Protein AF-A0A8X6G0A3-F1 (afdb_monomer)

InterPro domains:
  IPR055469 Domain of unknown function DUF7041 [PF23055] (2-47)

Solvent-accessible surface area (backbone atoms only — not comparable to full-atom values): 14806 Å² total; per-residue (Å²): 136,83,80,54,69,69,63,50,62,76,47,40,62,53,70,78,55,61,58,97,66,62,53,67,58,54,51,49,51,51,52,46,65,73,72,46,75,53,51,71,54,33,50,48,40,64,75,69,70,70,68,42,87,90,54,50,54,42,57,48,49,52,54,49,49,61,48,38,69,73,39,98,68,54,69,68,57,52,46,53,56,52,45,73,52,48,59,70,73,56,36,64,64,53,72,77,57,88,66,55,71,70,56,47,23,55,49,40,39,53,50,54,60,58,70,66,38,82,88,72,64,76,68,78,79,74,90,72,82,92,79,86,86,88,85,85,84,87,81,89,86,78,75,82,51,68,67,58,55,49,54,52,52,52,50,52,52,50,52,54,50,50,53,51,51,51,61,64,57,57,70,78,64,85,81,82,85,83,83,76,87,80,91,82,86,83,89,78,88,86,83,90,83,87,78,83,87,56,74,55,54,49,84,83,57,44,95,78,65,90,81,65,52,82,83,45,98,87,74,86,87,84,87,135

Organism: Trichonephila clavata (NCBI:txid2740835)

Radius of gyration: 49.19 Å; Cα contacts (8 Å, |Δi|>4): 96; chains: 1; bounding box: 125×53×116 Å

Foldseek 3Di:
DDDDPVLCVQCVCCVVPPDPPDSVVVNVVSSCVVPPDDLVRLVVCLQPVQACPVHQLLVSLVVNVVSCVNPPDDQVVSLVSSLVRDDPQLSVVLVPDPDRPNVSSVVSNVVVVVVPPPVPPPPPDDPDDDDDDDDDDDDDDDPPPVVVVVVVVVVVVVVVVVVVVVVVVVVPPPDDDPDDDDDDDDDDDDDDDDDDPQDACCVPVNPPDPDGDPPDPPDDDDDD

Secondary structure (DSSP, 8-state):
-PPPHHHHHHTHHHHHS--SS-HHHHHHHHHHHHHSPPHHHHHHHHHHT---TTS-HHHHHHHHHHHHTTTT--HHHHHHHHHHTS-HHHHHHHTT--S-HHHHHHHHHHHHHHHT-TTT-------------------------HHHHHHHHHHHHHHHHHHHHHHHHHGGG-S-------------------------THHHHGGG-S-PPSS-TT------

Nearest PDB structures (foldseek):
  7lga-assembly1_B  TM=7.611E-01  e=5.297E-02  Homo sapiens
  7lga-assembly2_D  TM=6.968E-01  e=4.035E-02  Homo sapiens
  8tqp-assembly1_C  TM=5.150E-01  e=3.019E-01  Human immunodeficiency virus 1
  6bht-assembly2_L  TM=6.249E-01  e=1.384E+00  Human immunodeficiency virus type 1 (NEW YORK-5 ISOLATE)

Mean predicted aligned error: 21.71 Å

Structure (mmCIF, N/CA/C/O backbone):
data_AF-A0A8X6G0A3-F1
#
_entry.id   AF-A0A8X6G0A3-F1
#
loop_
_atom_site.group_PDB
_atom_site.id
_atom_site.type_symbol
_atom_site.label_atom_id
_atom_site.label_alt_id
_atom_site.label_comp_id
_atom_site.label_asym_id
_atom_site.label_entity_id
_atom_site.label_seq_id
_atom_site.pdbx_PDB_ins_code
_atom_site.Cartn_x
_atom_site.Cartn_y
_atom_site.Cartn_z
_atom_site.occupancy
_atom_site.B_iso_or_equiv
_atom_site.auth_seq_id
_atom_site.auth_comp_id
_atom_site.auth_asym_id
_atom_site.auth_atom_id
_atom_site.pdbx_PDB_model_num
ATOM 1 N N . MET A 1 1 ? 14.180 -24.081 -19.952 1.00 39.16 1 MET A N 1
ATOM 2 C CA . MET A 1 1 ? 13.310 -22.894 -20.083 1.00 39.16 1 MET A CA 1
ATOM 3 C C . MET A 1 1 ? 13.349 -22.486 -21.544 1.00 39.16 1 MET A C 1
ATOM 5 O O . MET A 1 1 ? 14.436 -22.208 -22.031 1.00 39.16 1 MET A O 1
ATOM 9 N N . ALA A 1 2 ? 12.225 -22.586 -22.253 1.00 61.41 2 ALA A N 1
ATOM 10 C CA . ALA A 1 2 ? 12.119 -22.156 -23.646 1.00 61.41 2 ALA A CA 1
ATOM 11 C C . ALA A 1 2 ? 11.720 -20.676 -23.679 1.00 61.41 2 ALA A C 1
ATOM 13 O O . ALA A 1 2 ? 10.954 -20.231 -22.827 1.00 61.41 2 ALA A O 1
ATOM 14 N N . ILE A 1 3 ? 12.286 -19.928 -24.621 1.00 67.94 3 ILE A N 1
ATOM 15 C CA . ILE A 1 3 ? 11.949 -18.525 -24.867 1.00 67.94 3 ILE A CA 1
ATOM 16 C C . ILE A 1 3 ? 10.597 -18.507 -25.592 1.00 67.94 3 ILE A C 1
ATOM 18 O O . ILE A 1 3 ? 10.403 -19.280 -26.531 1.00 67.94 3 ILE A O 1
ATOM 22 N N . ASP A 1 4 ? 9.661 -17.683 -25.123 1.00 82.44 4 ASP A N 1
ATOM 23 C CA . ASP A 1 4 ? 8.304 -17.614 -25.668 1.00 82.44 4 ASP A CA 1
ATOM 24 C C . ASP A 1 4 ? 8.323 -17.127 -27.136 1.00 82.44 4 ASP A C 1
ATOM 26 O O . ASP A 1 4 ? 9.093 -16.214 -27.461 1.00 82.44 4 ASP A O 1
ATOM 30 N N . PRO A 1 5 ? 7.528 -17.713 -28.050 1.00 78.62 5 PRO A N 1
ATOM 31 C CA . PRO A 1 5 ? 7.528 -17.330 -29.461 1.00 78.62 5 PRO A CA 1
ATOM 32 C C . PRO A 1 5 ? 7.252 -15.839 -29.712 1.00 78.62 5 PRO A C 1
ATOM 34 O O . PRO A 1 5 ? 7.808 -15.302 -30.672 1.00 78.62 5 PRO A O 1
ATOM 37 N N . GLU A 1 6 ? 6.483 -15.139 -28.865 1.00 78.50 6 GLU A N 1
ATOM 38 C CA . GLU A 1 6 ? 6.287 -13.687 -29.013 1.00 78.50 6 GLU A CA 1
ATOM 39 C C . GLU A 1 6 ? 7.584 -12.920 -28.743 1.00 78.50 6 GLU A C 1
ATOM 41 O O . GLU A 1 6 ? 7.977 -12.042 -29.517 1.00 78.50 6 GLU A O 1
ATOM 46 N N . THR A 1 7 ? 8.307 -13.302 -27.686 1.00 78.50 7 THR A N 1
ATOM 47 C CA . THR A 1 7 ? 9.608 -12.699 -27.357 1.00 78.50 7 THR A CA 1
ATOM 48 C C . THR A 1 7 ? 10.639 -12.935 -28.456 1.00 78.50 7 THR A C 1
ATOM 50 O O . THR A 1 7 ? 11.408 -12.032 -28.774 1.00 78.50 7 THR A O 1
ATOM 53 N N . LEU A 1 8 ? 10.609 -14.108 -29.096 1.00 80.56 8 LEU A N 1
ATOM 54 C CA . LEU A 1 8 ? 11.520 -14.468 -30.183 1.00 80.56 8 LEU A CA 1
ATOM 55 C C . LEU A 1 8 ? 11.192 -13.713 -31.481 1.00 80.56 8 LEU A C 1
ATOM 57 O O . LEU A 1 8 ? 12.106 -13.296 -32.190 1.00 80.56 8 LEU A O 1
ATOM 61 N N . SER A 1 9 ? 9.907 -13.469 -31.759 1.00 82.06 9 SER A N 1
ATOM 62 C CA . SER A 1 9 ? 9.471 -12.644 -32.893 1.00 82.06 9 SER A CA 1
ATOM 63 C C . SER A 1 9 ? 9.893 -11.179 -32.743 1.00 82.06 9 SER A C 1
ATOM 65 O O . SER A 1 9 ? 10.299 -10.563 -33.726 1.00 82.06 9 SER A O 1
ATOM 67 N N . SER A 1 10 ? 9.821 -10.624 -31.530 1.00 78.25 10 SER A N 1
ATOM 68 C CA . SER A 1 10 ? 10.131 -9.212 -31.257 1.00 78.25 10 SER A CA 1
ATOM 69 C C . SER A 1 10 ? 11.611 -8.849 -31.463 1.00 78.25 10 SER A C 1
ATOM 71 O O . SER A 1 10 ? 11.912 -7.734 -31.885 1.00 78.25 10 SER A O 1
ATOM 73 N N . VAL A 1 11 ? 12.531 -9.789 -31.207 1.00 84.12 11 VAL A N 1
ATOM 74 C CA . VAL A 1 11 ? 13.993 -9.576 -31.322 1.00 84.12 11 VAL A CA 1
ATOM 75 C C . VAL A 1 11 ? 14.633 -10.288 -32.520 1.00 84.12 11 VAL A C 1
ATOM 77 O O . VAL A 1 11 ? 15.858 -10.325 -32.646 1.00 84.12 11 VAL A O 1
ATOM 80 N N . SER A 1 12 ? 13.817 -10.886 -33.394 1.00 83.94 12 SER A N 1
ATOM 81 C CA . SER A 1 12 ? 14.255 -11.663 -34.561 1.00 83.94 12 SER A CA 1
ATOM 82 C C . SER A 1 12 ? 15.160 -10.847 -35.492 1.00 83.94 12 SER A C 1
ATOM 84 O O . SER A 1 12 ? 16.199 -11.320 -35.946 1.00 83.94 12 SER A O 1
ATOM 86 N N . ASP A 1 13 ? 14.829 -9.579 -35.714 1.00 83.19 13 ASP A N 1
ATOM 87 C CA . ASP A 1 13 ? 15.619 -8.634 -36.503 1.00 83.19 13 ASP A CA 1
ATOM 88 C C . ASP A 1 13 ? 17.042 -8.438 -35.956 1.00 83.19 13 ASP A C 1
ATOM 90 O O . ASP A 1 13 ? 18.000 -8.517 -36.724 1.00 83.19 13 ASP A O 1
ATOM 94 N N . ILE A 1 14 ? 17.192 -8.276 -34.640 1.00 83.50 14 ILE A N 1
ATOM 95 C CA . ILE A 1 14 ? 18.490 -8.122 -33.962 1.00 83.50 14 ILE A CA 1
ATOM 96 C C . ILE A 1 14 ? 19.283 -9.439 -33.987 1.00 83.50 14 ILE A C 1
ATOM 98 O O . ILE A 1 14 ? 20.512 -9.425 -34.079 1.00 83.50 14 ILE A O 1
ATOM 102 N N . LEU A 1 15 ? 18.602 -10.589 -33.938 1.00 81.00 15 LEU A N 1
ATOM 103 C CA . LEU A 1 15 ? 19.243 -11.905 -34.019 1.00 81.00 15 LEU A CA 1
ATOM 104 C C . LEU A 1 15 ? 19.726 -12.241 -35.440 1.00 81.00 15 LEU A C 1
ATOM 106 O O . LEU A 1 15 ? 20.821 -12.782 -35.597 1.00 81.00 15 LEU A O 1
ATOM 110 N N . PHE A 1 16 ? 18.942 -11.911 -36.473 1.00 82.31 16 PHE A N 1
ATOM 111 C CA . PHE A 1 16 ? 19.270 -12.208 -37.874 1.00 82.31 16 PHE A CA 1
ATOM 112 C C . PHE A 1 16 ? 20.115 -11.123 -38.554 1.00 82.31 16 PHE A C 1
ATOM 114 O O . PHE A 1 16 ? 20.825 -11.416 -39.518 1.00 82.31 16 PHE A O 1
ATOM 121 N N . LYS A 1 17 ? 20.075 -9.880 -38.066 1.00 80.69 17 LYS A N 1
ATOM 122 C CA . LYS A 1 17 ? 20.917 -8.765 -38.523 1.00 80.69 17 LYS A CA 1
ATOM 123 C C . LYS A 1 17 ? 21.537 -8.060 -37.313 1.00 80.69 17 LYS A C 1
ATOM 125 O O . LYS A 1 17 ? 21.081 -6.986 -36.924 1.00 80.69 17 LYS A O 1
ATOM 130 N N . PRO A 1 18 ? 22.580 -8.652 -36.711 1.00 76.94 18 PRO A N 1
ATOM 131 C CA . PRO A 1 18 ? 23.163 -8.111 -35.498 1.00 76.94 18 PRO A CA 1
ATOM 132 C C . PRO A 1 18 ? 23.845 -6.754 -35.751 1.00 76.94 18 PRO A C 1
ATOM 134 O O . PRO A 1 18 ? 24.616 -6.633 -36.709 1.00 76.94 18 PRO A O 1
ATOM 137 N N . PRO A 1 19 ? 23.632 -5.763 -34.869 1.00 80.19 19 PRO A N 1
ATOM 138 C CA . PRO A 1 19 ? 24.349 -4.492 -34.880 1.00 80.19 19 PRO A CA 1
ATOM 139 C C . PRO A 1 19 ? 25.870 -4.683 -34.820 1.00 80.19 19 PRO A C 1
ATOM 141 O O . PRO A 1 19 ? 26.377 -5.654 -34.242 1.00 80.19 19 PRO A O 1
ATOM 144 N N . ALA A 1 20 ? 26.616 -3.741 -35.404 1.00 78.56 20 ALA A N 1
ATOM 145 C CA . ALA A 1 20 ? 28.079 -3.798 -35.462 1.00 78.56 20 ALA A CA 1
ATOM 146 C C . ALA A 1 20 ? 28.7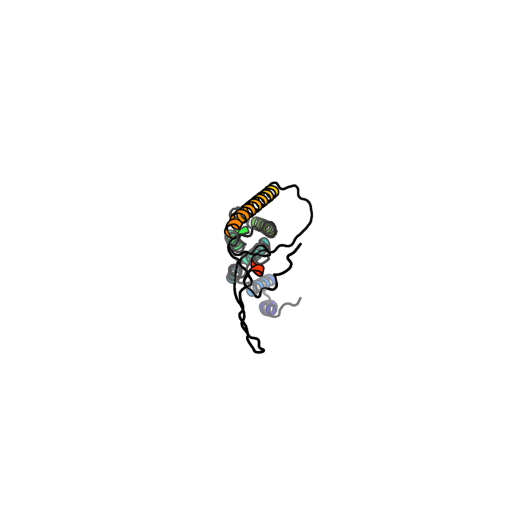36 -3.691 -34.072 1.00 78.56 20 ALA A C 1
ATOM 148 O O . ALA A 1 20 ? 29.794 -4.280 -33.842 1.00 78.56 20 ALA A O 1
ATOM 149 N N . THR A 1 21 ? 28.079 -3.009 -33.132 1.00 79.69 21 THR A N 1
ATOM 150 C CA . THR A 1 21 ? 28.575 -2.758 -31.777 1.00 79.69 21 THR A CA 1
ATOM 151 C C . THR A 1 21 ? 27.429 -2.916 -30.782 1.00 79.69 21 THR A C 1
ATOM 153 O O . THR A 1 21 ? 26.288 -2.618 -31.100 1.00 79.69 21 THR A O 1
ATOM 156 N N . ASP A 1 22 ? 27.734 -3.392 -29.577 1.00 82.00 22 ASP A N 1
ATOM 157 C CA . ASP A 1 22 ? 26.808 -3.411 -28.435 1.00 82.00 22 ASP A CA 1
ATOM 158 C C . ASP A 1 22 ? 25.513 -4.246 -28.584 1.00 82.00 22 ASP A C 1
ATOM 160 O O . ASP A 1 22 ? 24.472 -3.957 -27.995 1.00 82.00 22 ASP A O 1
ATOM 164 N N . LYS A 1 23 ? 25.611 -5.366 -29.316 1.00 83.69 23 LYS A N 1
ATOM 165 C CA . LYS A 1 23 ? 24.525 -6.331 -29.603 1.00 83.69 23 LYS A CA 1
ATOM 166 C C . LYS A 1 23 ? 23.665 -6.695 -28.388 1.00 83.69 23 LYS A C 1
ATOM 168 O O . LYS A 1 23 ? 22.446 -6.793 -28.494 1.00 83.69 23 LYS A O 1
ATOM 173 N N . TYR A 1 24 ? 24.305 -6.929 -27.240 1.00 84.06 24 TYR A N 1
ATOM 174 C CA . TYR A 1 24 ? 23.611 -7.293 -26.005 1.00 84.06 24 TYR A CA 1
ATOM 175 C C . TYR A 1 24 ? 22.785 -6.130 -25.451 1.00 84.06 24 TYR A C 1
ATOM 177 O O . TYR A 1 24 ? 21.641 -6.336 -25.050 1.00 84.06 24 TYR A O 1
ATOM 185 N N . ASN A 1 25 ? 23.338 -4.916 -25.440 1.00 86.06 25 ASN A N 1
ATOM 186 C CA . ASN A 1 25 ? 22.618 -3.749 -24.949 1.00 86.06 25 ASN A CA 1
ATOM 187 C C . ASN A 1 25 ? 21.460 -3.385 -25.873 1.00 86.06 25 ASN A C 1
ATOM 189 O O . ASN A 1 25 ? 20.385 -3.078 -25.374 1.00 86.06 25 ASN A O 1
ATOM 193 N N . GLU A 1 26 ? 21.627 -3.490 -27.189 1.00 85.81 26 GLU A N 1
ATOM 194 C CA . GLU A 1 26 ? 20.550 -3.196 -28.137 1.00 85.81 26 GLU A CA 1
ATOM 195 C C . GLU A 1 26 ? 19.400 -4.206 -28.028 1.00 85.81 26 GLU A C 1
ATOM 197 O O . GLU A 1 26 ? 18.236 -3.815 -27.916 1.00 85.81 26 GLU A O 1
ATOM 202 N N . LEU A 1 27 ? 19.722 -5.500 -27.913 1.00 85.31 27 LEU A N 1
ATOM 203 C CA . LEU A 1 27 ? 18.733 -6.541 -27.626 1.00 85.31 27 LEU A CA 1
ATOM 204 C C . LEU A 1 27 ? 18.032 -6.299 -26.282 1.00 85.31 27 LEU A C 1
ATOM 206 O O . LEU A 1 27 ? 16.809 -6.381 -26.196 1.00 85.31 27 LEU A O 1
ATOM 210 N N . LYS A 1 28 ? 18.791 -5.954 -25.236 1.00 85.19 28 LYS A N 1
ATOM 211 C CA . LYS A 1 28 ? 18.250 -5.640 -23.908 1.00 85.19 28 LYS A CA 1
ATOM 212 C C . LYS A 1 28 ? 17.322 -4.424 -23.948 1.00 85.19 28 LYS A C 1
ATOM 214 O O . LYS A 1 28 ? 16.253 -4.471 -23.350 1.00 85.19 28 LYS A O 1
ATOM 219 N N . VAL A 1 29 ? 17.704 -3.353 -24.642 1.00 86.00 29 VAL A N 1
ATOM 220 C CA . VAL A 1 29 ? 16.893 -2.136 -24.792 1.00 86.00 29 VAL A CA 1
ATOM 221 C C . VAL A 1 29 ? 15.604 -2.442 -25.543 1.00 86.00 29 VAL A C 1
ATOM 223 O O . VAL A 1 29 ? 14.545 -2.028 -25.083 1.00 86.00 29 VAL A O 1
ATOM 226 N N . ARG A 1 30 ? 15.665 -3.207 -26.640 1.00 83.81 30 ARG A N 1
ATOM 227 C CA . ARG A 1 30 ? 14.480 -3.624 -27.404 1.00 83.81 30 ARG A CA 1
ATOM 228 C C . ARG A 1 30 ? 13.521 -4.437 -26.540 1.00 83.81 30 ARG A C 1
ATOM 230 O O . ARG A 1 30 ? 12.334 -4.135 -26.501 1.00 83.81 30 ARG A O 1
ATOM 237 N N . LEU A 1 31 ? 14.048 -5.415 -25.804 1.00 85.00 31 LEU A N 1
ATOM 238 C CA . LEU A 1 31 ? 13.250 -6.280 -24.940 1.00 85.00 31 LEU A CA 1
ATOM 239 C C . LEU A 1 31 ? 12.614 -5.493 -23.785 1.00 85.00 31 LEU A C 1
ATOM 241 O O . LEU A 1 31 ? 11.446 -5.688 -23.469 1.00 85.00 31 LEU A O 1
ATOM 245 N N . ILE A 1 32 ? 13.353 -4.560 -23.178 1.00 83.50 32 ILE A N 1
ATOM 246 C CA . ILE A 1 32 ? 12.791 -3.656 -22.171 1.00 83.50 32 ILE A CA 1
ATOM 247 C C . ILE A 1 32 ? 11.721 -2.767 -22.810 1.00 83.50 32 ILE A C 1
ATOM 249 O O . ILE A 1 32 ? 10.643 -2.648 -22.252 1.00 83.50 32 ILE A O 1
ATOM 253 N N . ALA A 1 33 ? 11.962 -2.168 -23.973 1.00 80.81 33 ALA A N 1
ATOM 254 C CA . ALA A 1 33 ? 11.002 -1.269 -24.612 1.00 80.81 33 ALA A CA 1
ATOM 255 C C . ALA A 1 33 ? 9.692 -1.970 -25.006 1.00 80.81 33 ALA A C 1
ATOM 257 O O . ALA A 1 33 ? 8.624 -1.393 -24.828 1.00 80.81 33 ALA A O 1
ATOM 258 N N . GLU A 1 34 ? 9.769 -3.200 -25.513 1.00 78.69 34 GLU A N 1
ATOM 259 C CA . GLU A 1 34 ? 8.596 -3.942 -25.978 1.00 78.69 34 GLU A CA 1
ATOM 260 C C . GLU A 1 34 ? 7.789 -4.549 -24.819 1.00 78.69 34 GLU A C 1
ATOM 262 O O . GLU A 1 34 ? 6.560 -4.520 -24.831 1.00 78.69 34 GLU A O 1
ATOM 267 N N . PHE A 1 35 ? 8.473 -5.087 -23.801 1.00 76.50 35 PHE A N 1
ATOM 268 C CA . PHE A 1 35 ? 7.834 -5.850 -22.721 1.00 76.50 35 PHE A CA 1
ATOM 269 C C . PHE A 1 35 ? 7.698 -5.076 -21.404 1.00 76.50 35 PHE A C 1
ATOM 271 O O . PHE A 1 35 ? 7.051 -5.564 -20.474 1.00 76.50 35 PHE A O 1
ATOM 278 N N . SER A 1 36 ? 8.283 -3.881 -21.284 1.00 77.62 36 SER A N 1
ATOM 279 C CA . SER A 1 36 ? 8.019 -3.013 -20.132 1.00 77.62 36 SER A CA 1
ATOM 280 C C . SER A 1 36 ? 6.673 -2.311 -20.272 1.00 77.62 36 SER A C 1
ATOM 282 O O . SER A 1 36 ? 6.257 -1.875 -21.345 1.00 77.62 36 SER A O 1
ATOM 284 N N . ASP A 1 37 ? 5.973 -2.174 -19.149 1.00 74.75 37 ASP A N 1
ATOM 285 C CA . ASP A 1 37 ? 4.799 -1.316 -19.093 1.00 74.75 37 ASP A CA 1
ATOM 286 C C . ASP A 1 37 ? 5.221 0.151 -19.252 1.00 74.75 37 ASP A C 1
ATOM 288 O O . ASP A 1 37 ? 6.152 0.613 -18.592 1.00 74.75 37 ASP A O 1
ATOM 292 N N . SER A 1 38 ? 4.484 0.914 -20.066 1.00 80.19 38 SER A N 1
ATOM 293 C CA . SER A 1 38 ? 4.684 2.363 -20.153 1.00 80.19 38 SER A CA 1
ATOM 294 C C . SER A 1 38 ? 4.479 3.032 -18.787 1.00 80.19 38 SER A C 1
ATOM 296 O O . SER A 1 38 ? 3.654 2.583 -17.986 1.00 80.19 38 SER A O 1
ATOM 298 N N . ALA A 1 39 ? 5.164 4.152 -18.533 1.00 79.56 39 ALA A N 1
ATOM 299 C CA . ALA A 1 39 ? 5.045 4.892 -17.270 1.00 79.56 39 ALA A CA 1
ATOM 300 C C . ALA A 1 39 ? 3.577 5.216 -16.914 1.00 79.56 39 ALA A C 1
ATOM 302 O O . ALA A 1 39 ? 3.136 5.023 -15.785 1.00 79.56 39 ALA A O 1
ATOM 303 N N . ASN A 1 40 ? 2.763 5.604 -17.903 1.00 80.75 40 ASN A N 1
ATOM 304 C CA . ASN A 1 40 ? 1.331 5.852 -17.705 1.00 80.75 40 ASN A CA 1
ATOM 305 C C . ASN A 1 40 ? 0.554 4.598 -17.280 1.00 80.75 40 ASN A C 1
ATOM 307 O O . ASN A 1 40 ? -0.373 4.690 -16.475 1.00 80.75 40 ASN A O 1
ATOM 311 N N . LYS A 1 41 ? 0.908 3.426 -17.817 1.00 84.38 41 LYS A N 1
ATOM 312 C CA . LYS A 1 41 ? 0.296 2.156 -17.421 1.00 84.38 41 LYS A CA 1
ATOM 313 C C . LYS A 1 41 ? 0.709 1.794 -15.995 1.00 84.38 41 LYS A C 1
ATOM 315 O O . LYS A 1 41 ? -0.164 1.469 -15.200 1.00 84.38 41 LYS A O 1
ATOM 320 N N . GLN A 1 42 ? 1.983 1.956 -15.636 1.00 85.75 42 GLN A N 1
ATOM 321 C CA . GLN A 1 42 ? 2.468 1.751 -14.264 1.00 85.75 42 GLN A CA 1
ATOM 322 C C . GLN A 1 42 ? 1.759 2.661 -13.249 1.00 85.75 42 GLN A C 1
ATOM 324 O O . GLN A 1 42 ? 1.289 2.173 -12.221 1.00 85.75 42 GLN A O 1
ATOM 329 N N . ILE A 1 43 ? 1.587 3.951 -13.566 1.00 85.75 43 ILE A N 1
ATOM 330 C CA . ILE A 1 43 ? 0.826 4.896 -12.732 1.00 85.75 43 ILE A CA 1
ATOM 331 C C . ILE A 1 43 ? -0.627 4.435 -12.576 1.00 85.75 43 ILE A C 1
ATOM 333 O O . ILE A 1 43 ? -1.149 4.410 -11.464 1.00 85.75 43 ILE A O 1
ATOM 337 N N . ARG A 1 44 ? -1.294 4.034 -13.667 1.00 86.19 44 ARG A N 1
ATOM 338 C CA . ARG A 1 44 ? -2.678 3.530 -13.601 1.00 86.19 44 ARG A CA 1
ATOM 339 C C . ARG A 1 44 ? -2.788 2.303 -12.699 1.00 86.19 44 ARG A C 1
ATOM 341 O O . ARG A 1 44 ? -3.691 2.269 -11.864 1.00 86.19 44 ARG A O 1
ATOM 348 N N . LYS A 1 45 ? -1.858 1.349 -12.807 1.00 86.62 45 LYS A N 1
ATOM 349 C CA . LYS A 1 45 ? -1.806 0.174 -11.922 1.00 86.62 45 LYS A CA 1
ATOM 350 C C . LYS A 1 45 ? -1.654 0.582 -10.458 1.00 86.62 45 LYS A C 1
ATOM 352 O O . LYS A 1 45 ? -2.417 0.139 -9.606 1.00 86.62 45 LYS A O 1
ATOM 357 N N . LEU A 1 46 ? -0.727 1.495 -10.177 1.00 88.81 46 LEU A N 1
ATOM 358 C CA . LEU A 1 46 ? -0.470 2.020 -8.836 1.00 88.81 46 LEU A CA 1
ATOM 359 C C . LEU A 1 46 ? -1.698 2.741 -8.238 1.00 88.81 46 LEU A C 1
ATOM 361 O O . LEU A 1 46 ? -1.958 2.626 -7.043 1.00 88.81 46 LEU A O 1
ATOM 365 N N . LEU A 1 47 ? -2.493 3.428 -9.064 1.00 85.06 47 LEU A N 1
ATOM 366 C CA . LEU A 1 47 ? -3.697 4.151 -8.636 1.00 85.06 47 LEU A CA 1
ATOM 367 C C . LEU A 1 47 ? -4.971 3.298 -8.548 1.00 85.06 47 LEU A C 1
ATOM 369 O O . LEU A 1 47 ? -5.901 3.701 -7.850 1.00 85.06 47 LEU A O 1
ATOM 373 N N . SER A 1 48 ? -5.067 2.167 -9.248 1.00 82.56 48 SER A N 1
ATOM 374 C CA . SER A 1 48 ? -6.336 1.424 -9.366 1.00 82.56 48 SER A CA 1
ATOM 375 C C . SER A 1 48 ? -6.265 -0.046 -8.964 1.00 82.56 48 SER A C 1
ATOM 377 O O . SER A 1 48 ? -7.236 -0.556 -8.412 1.00 82.56 48 SER A O 1
ATOM 379 N N . GLU A 1 49 ? -5.135 -0.716 -9.183 1.00 78.69 49 GLU A N 1
ATOM 380 C CA . GLU A 1 49 ? -5.033 -2.176 -9.061 1.00 78.69 49 GLU A CA 1
ATOM 381 C C . GLU A 1 49 ? -4.455 -2.629 -7.715 1.00 78.69 49 GLU A C 1
ATOM 383 O O . GLU A 1 49 ? -4.698 -3.756 -7.290 1.00 78.69 49 GLU A O 1
ATOM 388 N N . LEU A 1 50 ? -3.704 -1.770 -7.017 1.00 81.69 50 LEU A N 1
ATOM 389 C CA . LEU A 1 50 ? -3.087 -2.130 -5.741 1.00 81.69 50 LEU A CA 1
ATOM 390 C C . LEU A 1 50 ? -4.015 -1.857 -4.552 1.00 81.69 50 LEU A C 1
ATOM 392 O O . LEU A 1 50 ? -4.338 -0.711 -4.232 1.00 81.69 50 LEU A O 1
ATOM 396 N N . GLN A 1 51 ? -4.390 -2.932 -3.867 1.00 82.50 51 GLN A N 1
ATOM 397 C CA . GLN A 1 51 ? -5.110 -2.915 -2.597 1.00 82.50 51 GLN A CA 1
ATOM 398 C C . GLN A 1 51 ? -4.311 -3.693 -1.551 1.00 82.50 51 GLN A C 1
ATOM 400 O O . GLN 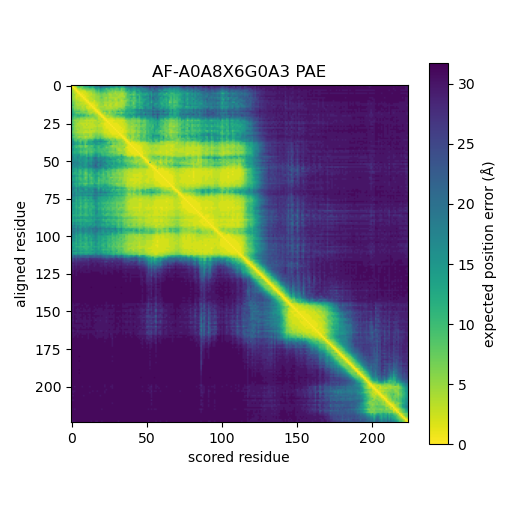A 1 51 ? -3.509 -4.555 -1.909 1.00 82.50 51 GLN A O 1
ATOM 405 N N . LEU A 1 52 ? -4.523 -3.379 -0.270 1.00 83.38 52 LEU A N 1
ATOM 406 C CA . LEU A 1 52 ? -3.864 -4.095 0.820 1.00 83.38 52 LEU A CA 1
ATOM 407 C C . LEU A 1 52 ? -4.344 -5.553 0.904 1.00 83.38 52 LEU A C 1
ATOM 409 O O . LEU A 1 52 ? -3.516 -6.448 0.996 1.00 83.38 52 LEU A O 1
ATOM 413 N N . GLY A 1 53 ? -5.655 -5.805 0.808 1.00 83.88 53 GLY A N 1
ATOM 414 C CA . GLY A 1 53 ? -6.208 -7.157 0.957 1.00 83.88 53 GLY A CA 1
ATOM 415 C C . GLY A 1 53 ? -5.763 -7.794 2.278 1.00 83.88 53 GLY A C 1
ATOM 416 O O . GLY A 1 53 ? -5.884 -7.161 3.324 1.00 83.88 53 GLY A O 1
ATOM 417 N N . ASP A 1 54 ? -5.193 -8.998 2.195 1.00 81.06 54 ASP A N 1
ATOM 418 C CA . ASP A 1 54 ? -4.586 -9.727 3.322 1.00 81.06 54 ASP A CA 1
ATOM 419 C C . ASP A 1 54 ? -3.052 -9.558 3.397 1.00 81.06 54 ASP A C 1
ATOM 421 O O . ASP A 1 54 ? -2.380 -10.206 4.204 1.00 81.06 54 ASP A O 1
ATOM 425 N N . ASP A 1 55 ? -2.463 -8.723 2.535 1.00 84.62 55 ASP A N 1
ATOM 426 C CA . ASP A 1 55 ? -1.020 -8.493 2.541 1.00 84.62 55 ASP A CA 1
ATOM 427 C C . ASP A 1 55 ? -0.598 -7.607 3.719 1.00 84.62 55 ASP A C 1
ATOM 429 O O . ASP A 1 55 ? -1.311 -6.709 4.170 1.00 84.62 55 ASP A O 1
ATOM 433 N N . LYS A 1 56 ? 0.650 -7.791 4.164 1.00 91.62 56 LYS A N 1
ATOM 434 C CA . LYS A 1 56 ? 1.270 -6.882 5.131 1.00 91.62 56 LYS A CA 1
ATOM 435 C C . LYS A 1 56 ? 1.446 -5.476 4.530 1.00 91.62 56 LYS A C 1
ATOM 437 O O . LYS A 1 56 ? 1.874 -5.365 3.372 1.00 91.62 56 LYS A O 1
ATOM 442 N N . PRO A 1 57 ? 1.223 -4.398 5.305 1.00 92.81 57 PRO A N 1
ATOM 443 C CA . PRO A 1 57 ? 1.481 -3.025 4.871 1.00 92.81 57 PRO A CA 1
ATOM 444 C C . PRO A 1 57 ? 2.866 -2.810 4.237 1.00 92.81 57 PRO A C 1
ATOM 446 O O . PRO A 1 57 ? 2.975 -2.128 3.213 1.00 92.81 57 PRO A O 1
ATOM 449 N N . SER A 1 58 ? 3.922 -3.428 4.776 1.00 94.31 58 SER A N 1
ATOM 450 C CA . SER A 1 58 ? 5.270 -3.361 4.192 1.00 94.31 58 SER A CA 1
ATOM 451 C C . SER A 1 58 ? 5.389 -4.036 2.827 1.00 94.31 58 SER A C 1
ATOM 453 O O . SER A 1 58 ? 6.103 -3.552 1.942 1.00 94.31 58 SER A O 1
ATOM 455 N N . HIS A 1 59 ? 4.662 -5.133 2.623 1.00 93.12 59 HIS A N 1
ATOM 456 C CA . HIS A 1 59 ? 4.639 -5.852 1.359 1.00 93.12 59 HIS A CA 1
ATOM 457 C C . HIS A 1 59 ? 3.945 -5.019 0.277 1.00 93.12 59 HIS A C 1
ATOM 459 O O . HIS A 1 59 ? 4.461 -4.901 -0.839 1.00 93.12 59 HIS A O 1
ATOM 465 N N . LEU A 1 60 ? 2.826 -4.373 0.625 1.00 93.12 60 LEU A N 1
ATOM 466 C CA . LEU A 1 60 ? 2.145 -3.429 -0.258 1.00 93.12 60 LEU A CA 1
ATOM 467 C C . LEU A 1 60 ? 3.085 -2.295 -0.681 1.00 93.12 60 LEU A C 1
ATOM 469 O O . LEU A 1 60 ? 3.225 -2.031 -1.875 1.00 93.12 60 LEU A O 1
ATOM 473 N N . LEU A 1 61 ? 3.787 -1.671 0.272 1.00 93.12 61 LEU A N 1
ATOM 474 C CA . LEU A 1 61 ? 4.727 -0.590 -0.030 1.00 93.12 61 LEU A CA 1
ATOM 475 C C . LEU A 1 61 ? 5.807 -1.039 -1.023 1.00 93.12 61 LEU A C 1
ATOM 477 O O . LEU A 1 61 ? 6.129 -0.322 -1.972 1.00 93.12 61 LEU A O 1
ATOM 481 N N . ARG A 1 62 ? 6.356 -2.243 -0.832 1.00 92.38 62 ARG A N 1
ATOM 482 C CA . ARG A 1 62 ? 7.376 -2.796 -1.726 1.00 92.38 62 ARG A CA 1
ATOM 483 C C . ARG A 1 62 ? 6.844 -2.971 -3.147 1.00 92.38 62 ARG A C 1
ATOM 485 O O . ARG A 1 62 ? 7.532 -2.588 -4.091 1.00 92.38 62 ARG A O 1
ATOM 492 N N . LYS A 1 63 ? 5.621 -3.489 -3.306 1.00 90.62 63 LYS A N 1
ATOM 493 C CA . LYS A 1 63 ? 4.957 -3.595 -4.617 1.00 90.62 63 LYS A CA 1
ATOM 494 C C . LYS A 1 63 ? 4.778 -2.216 -5.263 1.00 90.62 63 LYS A C 1
ATOM 496 O O . LYS A 1 63 ? 5.115 -2.047 -6.434 1.00 90.62 63 LYS A O 1
ATOM 501 N N . MET A 1 64 ? 4.331 -1.217 -4.496 1.00 91.50 64 MET A N 1
ATOM 502 C CA . MET A 1 64 ? 4.179 0.157 -4.990 1.00 91.50 64 MET A CA 1
ATOM 503 C C . MET A 1 64 ? 5.517 0.755 -5.439 1.00 91.50 64 MET A C 1
ATOM 505 O O . MET A 1 64 ? 5.578 1.358 -6.504 1.00 91.50 64 MET A O 1
ATOM 509 N N . ARG A 1 65 ? 6.604 0.540 -4.685 1.00 90.38 65 ARG A N 1
ATOM 510 C CA . ARG A 1 65 ? 7.948 1.022 -5.044 1.00 90.38 65 ARG A CA 1
ATOM 511 C C . ARG A 1 65 ? 8.472 0.377 -6.328 1.00 90.38 65 ARG A C 1
ATOM 513 O O . ARG A 1 65 ? 9.079 1.066 -7.140 1.00 90.38 65 ARG A O 1
ATOM 520 N N . VAL A 1 66 ? 8.217 -0.915 -6.546 1.00 88.75 66 VAL A N 1
ATOM 521 C CA . VAL A 1 66 ? 8.603 -1.601 -7.794 1.00 88.75 66 VAL A CA 1
ATOM 522 C C . VAL A 1 66 ? 7.886 -0.987 -8.998 1.00 88.75 66 VAL A C 1
ATOM 524 O O . VAL A 1 66 ? 8.531 -0.683 -9.996 1.00 88.75 66 VAL A O 1
ATOM 527 N N . LEU A 1 67 ? 6.580 -0.729 -8.887 1.00 87.12 67 LEU A N 1
ATOM 528 C CA . LEU A 1 67 ? 5.813 -0.061 -9.946 1.00 87.12 67 LEU A CA 1
ATOM 529 C C . LEU A 1 67 ? 6.234 1.400 -10.138 1.00 87.12 67 LEU A C 1
ATOM 531 O O . LEU A 1 67 ? 6.284 1.886 -11.264 1.00 87.12 67 LEU A O 1
ATOM 535 N N . ALA A 1 68 ? 6.577 2.087 -9.051 1.00 86.25 68 ALA A N 1
ATOM 536 C CA . ALA A 1 68 ? 7.074 3.453 -9.092 1.00 86.25 68 ALA A CA 1
ATOM 537 C C . ALA A 1 68 ? 8.512 3.548 -9.618 1.00 86.25 68 ALA A C 1
ATOM 539 O O . ALA A 1 68 ? 8.893 4.612 -10.067 1.00 86.25 68 ALA A O 1
ATOM 540 N N . SER A 1 69 ? 9.312 2.476 -9.627 1.00 81.56 69 SER A N 1
ATOM 541 C CA . SER A 1 69 ? 10.724 2.535 -10.050 1.00 81.56 69 SER A CA 1
ATOM 542 C C . SER A 1 69 ? 10.900 2.925 -11.524 1.00 81.56 69 SER A C 1
ATOM 544 O O . SER A 1 69 ? 11.939 3.464 -11.894 1.00 81.56 69 SER A O 1
ATOM 546 N N . GLY A 1 70 ? 9.893 2.670 -12.367 1.00 74.31 70 GLY A N 1
ATOM 547 C CA . GLY A 1 70 ? 9.864 3.119 -13.765 1.00 74.31 70 GLY A CA 1
ATOM 548 C C . GLY A 1 70 ? 9.254 4.512 -13.966 1.00 74.31 70 GLY A C 1
ATOM 549 O O . GLY A 1 70 ? 9.165 4.983 -15.097 1.00 74.31 70 GLY A O 1
ATOM 550 N N . THR A 1 71 ? 8.830 5.178 -12.889 1.00 74.25 71 THR A N 1
ATOM 551 C CA . THR A 1 71 ? 8.162 6.483 -12.911 1.00 74.25 71 THR A CA 1
ATOM 552 C C . THR A 1 71 ? 8.888 7.466 -11.983 1.00 74.25 71 THR A C 1
ATOM 554 O O . THR A 1 71 ? 9.341 7.112 -10.904 1.00 74.25 71 THR A O 1
ATOM 557 N N . SER A 1 72 ? 8.989 8.744 -12.344 1.00 77.00 72 SER A N 1
ATOM 558 C CA . SER A 1 72 ? 9.582 9.778 -11.479 1.00 77.00 72 SER A CA 1
ATOM 559 C C . SER A 1 72 ? 8.625 10.223 -10.354 1.00 77.00 72 SER A C 1
ATOM 561 O O . SER A 1 72 ? 8.261 11.398 -10.277 1.00 77.00 72 SER A O 1
ATOM 563 N N . LEU A 1 73 ? 8.142 9.292 -9.524 1.00 82.81 73 LEU A N 1
ATOM 564 C CA . LEU A 1 73 ? 7.264 9.593 -8.385 1.00 82.81 73 LEU A CA 1
ATOM 565 C C . LEU A 1 73 ? 8.087 9.930 -7.139 1.00 82.81 73 LEU A C 1
ATOM 567 O O . LEU A 1 73 ? 9.061 9.250 -6.832 1.00 82.81 73 LEU A O 1
ATOM 571 N N . ASN A 1 74 ? 7.667 10.964 -6.406 1.00 87.06 74 ASN A N 1
ATOM 572 C CA . ASN A 1 74 ? 8.269 11.320 -5.121 1.00 87.06 74 ASN A CA 1
ATOM 573 C C . ASN A 1 74 ? 7.822 10.337 -4.019 1.00 87.06 74 ASN A C 1
ATOM 575 O O . ASN A 1 74 ? 6.669 9.895 -4.001 1.00 87.06 74 ASN A O 1
ATOM 579 N N . ASP A 1 75 ? 8.712 10.061 -3.066 1.00 87.94 75 ASP A N 1
ATOM 580 C CA . ASP A 1 75 ? 8.445 9.239 -1.884 1.00 87.94 75 ASP A CA 1
ATOM 581 C C . ASP A 1 75 ? 7.297 9.809 -1.035 1.00 87.94 75 ASP A C 1
ATOM 583 O O . ASP A 1 75 ? 6.516 9.037 -0.483 1.00 87.94 75 ASP A O 1
ATOM 587 N N . ASP A 1 76 ? 7.115 11.135 -0.991 1.00 89.12 76 ASP A N 1
ATOM 588 C CA . ASP A 1 76 ? 5.979 11.755 -0.288 1.00 89.12 76 ASP A CA 1
ATOM 589 C C . ASP A 1 76 ? 4.636 11.387 -0.925 1.00 89.12 76 ASP A C 1
ATOM 591 O O . ASP A 1 76 ? 3.675 11.053 -0.232 1.00 89.12 76 ASP A O 1
ATOM 595 N N . PHE A 1 77 ? 4.573 11.392 -2.259 1.00 89.31 77 PHE A N 1
ATOM 596 C CA . PHE A 1 77 ? 3.372 10.986 -2.985 1.00 89.31 77 PHE A CA 1
ATOM 597 C C . PHE A 1 77 ? 3.091 9.496 -2.771 1.00 89.31 77 PHE A C 1
ATOM 599 O O . PHE A 1 77 ? 1.951 9.101 -2.514 1.00 89.31 77 PHE A O 1
ATOM 606 N N . LEU A 1 78 ? 4.144 8.674 -2.817 1.00 90.94 78 LEU A N 1
ATOM 607 C CA . LEU A 1 78 ? 4.057 7.245 -2.542 1.00 90.94 78 LEU A CA 1
ATOM 608 C C . LEU A 1 78 ? 3.566 6.983 -1.112 1.00 90.94 78 LEU A C 1
ATOM 610 O O . LEU A 1 78 ? 2.709 6.124 -0.916 1.00 90.94 78 LEU A O 1
ATOM 614 N N . LYS A 1 79 ? 4.050 7.758 -0.132 1.00 91.56 79 LYS A N 1
ATOM 615 C CA . LYS A 1 79 ? 3.612 7.716 1.268 1.00 91.56 79 LYS A CA 1
ATOM 616 C C . LYS A 1 79 ? 2.130 8.041 1.393 1.00 91.56 79 LYS A C 1
ATOM 618 O O . LYS A 1 79 ? 1.407 7.272 2.021 1.00 91.56 79 LYS A O 1
ATOM 623 N N . THR A 1 80 ? 1.663 9.138 0.795 1.00 90.88 80 THR A N 1
ATOM 624 C CA . THR A 1 80 ? 0.242 9.519 0.838 1.00 90.88 80 THR A CA 1
ATOM 625 C C . THR A 1 80 ? -0.640 8.429 0.245 1.00 90.88 80 THR A C 1
ATOM 627 O O . THR A 1 80 ? -1.623 8.028 0.866 1.00 90.88 80 THR A O 1
ATOM 630 N N . LEU A 1 81 ? -0.274 7.913 -0.930 1.00 91.50 81 LEU A N 1
ATOM 631 C CA . LEU A 1 81 ? -1.060 6.880 -1.590 1.00 91.50 81 LEU A CA 1
ATOM 632 C C . LEU A 1 81 ? -1.047 5.567 -0.803 1.00 91.50 81 LEU A C 1
ATOM 634 O O . LEU A 1 81 ? -2.083 4.923 -0.683 1.00 91.50 81 LEU A O 1
ATOM 638 N N . TRP A 1 82 ? 0.103 5.172 -0.257 1.00 93.56 82 TRP A N 1
ATOM 639 C CA . TRP A 1 82 ? 0.221 3.969 0.560 1.00 93.56 82 TRP A CA 1
ATOM 640 C C . TRP A 1 82 ? -0.635 4.072 1.824 1.00 93.56 82 TRP A C 1
ATOM 642 O O . TRP A 1 82 ? -1.417 3.163 2.087 1.00 93.56 82 TRP A O 1
ATOM 652 N N . LEU A 1 83 ? -0.582 5.205 2.539 1.00 92.62 83 LEU A N 1
ATOM 653 C CA . LEU A 1 83 ? -1.428 5.457 3.709 1.00 92.62 83 LEU A CA 1
ATOM 654 C C . LEU A 1 83 ? -2.916 5.342 3.363 1.00 92.62 83 LEU A C 1
ATOM 656 O O . LEU A 1 83 ? -3.635 4.651 4.075 1.00 92.62 83 LEU A O 1
ATOM 660 N N . GLN A 1 84 ? -3.368 5.921 2.244 1.00 91.00 84 GLN A N 1
ATOM 661 C CA . GLN A 1 84 ? -4.768 5.836 1.796 1.00 91.00 84 GLN A CA 1
ATOM 662 C C . GLN A 1 84 ? -5.272 4.402 1.559 1.00 91.00 84 GLN A C 1
ATOM 664 O O . GLN A 1 84 ? -6.482 4.185 1.520 1.00 91.00 84 GLN A O 1
ATOM 669 N N . ARG A 1 85 ? -4.375 3.424 1.378 1.00 90.44 85 ARG A N 1
ATOM 670 C CA . ARG A 1 85 ? -4.724 2.007 1.178 1.00 90.44 85 ARG A CA 1
ATOM 671 C C . ARG A 1 85 ? -4.748 1.192 2.466 1.00 90.44 85 ARG A C 1
ATOM 673 O O . ARG A 1 85 ? -5.159 0.036 2.418 1.00 90.44 85 ARG A O 1
ATOM 680 N N . LEU A 1 86 ? -4.301 1.758 3.585 1.00 92.06 86 LEU A N 1
ATOM 681 C CA . LEU A 1 86 ? -4.303 1.075 4.877 1.00 92.06 86 LEU A CA 1
ATOM 682 C C . LEU A 1 86 ? -5.658 1.229 5.589 1.00 92.06 86 LEU A C 1
ATOM 684 O O . LEU A 1 86 ? -6.377 2.189 5.322 1.00 92.06 86 LEU A O 1
ATOM 688 N N . PRO A 1 87 ? -6.004 0.333 6.525 1.00 90.56 87 PRO A N 1
ATOM 689 C CA . PRO A 1 87 ? -7.127 0.514 7.440 1.00 90.56 87 PRO A CA 1
ATOM 690 C C . PRO A 1 87 ? -7.020 1.809 8.260 1.00 90.56 87 PRO A C 1
ATOM 692 O O . PRO A 1 87 ? -5.916 2.276 8.564 1.00 90.56 87 PRO A O 1
ATOM 695 N N . SER A 1 88 ? -8.166 2.384 8.637 1.00 89.50 88 SER A N 1
ATOM 696 C CA . SER A 1 88 ? -8.259 3.665 9.357 1.00 89.50 88 SER A CA 1
ATOM 697 C C . SER A 1 88 ? -7.474 3.684 10.665 1.00 89.50 88 SER A C 1
ATOM 699 O O . SER A 1 88 ? -6.883 4.704 11.026 1.00 89.50 88 SER A O 1
ATOM 701 N N . GLU A 1 89 ? -7.434 2.551 11.358 1.00 88.88 89 GLU A N 1
ATOM 702 C CA . GLU A 1 89 ? -6.759 2.377 12.641 1.00 88.88 89 GLU A CA 1
ATOM 703 C C . GLU A 1 89 ? -5.259 2.621 12.461 1.00 88.88 89 GLU A C 1
ATOM 705 O O . GLU A 1 89 ? -4.661 3.442 13.157 1.00 88.88 89 GLU A O 1
ATOM 710 N N . ILE A 1 90 ? -4.677 1.989 11.440 1.00 91.50 90 ILE A N 1
ATOM 711 C CA . ILE A 1 90 ? -3.258 2.103 11.107 1.00 91.50 90 ILE A CA 1
ATOM 712 C C . ILE A 1 90 ? -2.940 3.513 10.589 1.00 91.50 90 ILE A C 1
ATOM 714 O O . ILE A 1 90 ? -1.945 4.110 11.003 1.00 91.50 90 ILE A O 1
ATOM 718 N N . GLN A 1 91 ? -3.799 4.083 9.733 1.00 92.50 91 GLN A N 1
ATOM 719 C CA . GLN A 1 91 ? -3.622 5.447 9.218 1.00 92.50 91 GLN A CA 1
ATOM 720 C C . GLN A 1 91 ? -3.546 6.484 10.342 1.00 92.50 91 GLN A C 1
ATOM 722 O O . GLN A 1 91 ? -2.663 7.343 10.325 1.00 92.50 91 GLN A O 1
ATOM 727 N N . SER A 1 92 ? -4.453 6.400 11.320 1.00 89.38 92 SER A N 1
ATOM 728 C CA . SER A 1 92 ? -4.536 7.370 12.414 1.00 89.38 92 SER A CA 1
ATOM 729 C C . SER A 1 92 ? -3.238 7.433 13.222 1.00 89.38 92 SER A C 1
ATOM 731 O O . SER A 1 92 ? -2.727 8.521 13.484 1.00 89.38 92 SER A O 1
ATOM 733 N N . ILE A 1 93 ? -2.643 6.273 13.508 1.00 90.31 93 ILE A N 1
ATOM 734 C CA . ILE A 1 93 ? -1.410 6.157 14.289 1.00 90.31 93 ILE A CA 1
ATOM 735 C C . ILE A 1 93 ? -0.207 6.655 13.479 1.00 90.31 93 ILE A C 1
ATOM 737 O O . ILE A 1 93 ? 0.612 7.417 13.989 1.00 90.31 93 ILE A O 1
ATOM 741 N N . LEU A 1 94 ? -0.110 6.268 12.203 1.00 92.00 94 LEU A N 1
ATOM 742 C CA . LEU A 1 94 ? 1.033 6.619 11.353 1.00 92.00 94 LEU A CA 1
ATOM 743 C C . LEU A 1 94 ? 1.022 8.074 10.876 1.00 92.00 94 LEU A C 1
ATOM 745 O O . LEU A 1 94 ? 2.074 8.598 10.508 1.00 92.00 94 LEU A O 1
ATOM 749 N N . SER A 1 95 ? -0.139 8.734 10.863 1.00 87.44 95 SER A N 1
ATOM 750 C CA . SER A 1 95 ? -0.283 10.109 10.364 1.00 87.44 95 SER A CA 1
ATOM 751 C C . SER A 1 95 ? 0.573 11.133 11.121 1.00 87.44 95 SER A C 1
ATOM 753 O O . SER A 1 95 ? 0.989 12.136 10.544 1.00 87.44 95 SER A O 1
ATOM 755 N N . VAL A 1 96 ? 0.878 10.859 12.392 1.00 87.44 96 VAL A N 1
ATOM 756 C CA . VAL A 1 96 ? 1.661 11.735 13.280 1.00 87.44 96 VAL A CA 1
ATOM 757 C C . VAL A 1 96 ? 3.170 11.456 13.176 1.00 87.44 96 VAL A C 1
ATOM 759 O O . VAL A 1 96 ? 3.996 12.251 13.623 1.00 87.44 96 VAL A O 1
ATOM 762 N N . SER A 1 97 ? 3.562 10.337 12.565 1.00 86.31 97 SER A N 1
ATOM 763 C CA . SER A 1 97 ? 4.950 9.883 12.520 1.00 86.31 97 SER A CA 1
ATOM 764 C C . SER A 1 97 ? 5.768 10.584 11.422 1.00 86.31 97 SER A C 1
ATOM 766 O O . SER A 1 97 ? 5.434 10.558 10.232 1.00 86.31 97 SER A O 1
ATOM 768 N N . LEU A 1 98 ? 6.914 11.150 11.820 1.00 85.69 98 LEU A N 1
ATOM 769 C CA . LEU A 1 98 ? 7.900 11.811 10.942 1.00 85.69 98 LEU A CA 1
ATOM 770 C C . LEU A 1 98 ? 9.002 10.861 10.437 1.00 85.69 98 LEU A C 1
ATOM 772 O O . LEU A 1 98 ? 10.047 11.296 9.961 1.00 85.69 98 LEU A O 1
ATOM 776 N N . GLU A 1 99 ? 8.793 9.555 10.573 1.00 88.81 99 GLU A N 1
ATOM 777 C CA . GLU A 1 99 ? 9.762 8.543 10.163 1.00 88.81 99 GLU A CA 1
ATOM 778 C C . GLU A 1 99 ? 9.839 8.380 8.639 1.00 88.81 99 GLU A C 1
ATOM 780 O O . GLU A 1 99 ? 8.957 8.801 7.880 1.00 88.81 99 GLU A O 1
ATOM 785 N N . THR A 1 100 ? 10.907 7.716 8.194 1.00 91.19 100 THR A N 1
ATOM 786 C CA . THR A 1 100 ? 11.075 7.314 6.797 1.00 91.19 100 THR A CA 1
ATOM 787 C C . THR A 1 100 ? 9.988 6.322 6.387 1.00 91.19 100 THR A C 1
ATOM 789 O O . THR A 1 100 ? 9.513 5.521 7.194 1.00 91.19 100 THR A O 1
ATOM 792 N N . LEU A 1 101 ? 9.625 6.330 5.104 1.00 90.75 101 LEU A N 1
ATOM 793 C CA . LEU A 1 101 ? 8.574 5.470 4.552 1.00 90.75 101 LEU A CA 1
ATOM 794 C C . LEU A 1 101 ? 8.804 3.974 4.846 1.00 90.75 101 LEU A C 1
ATOM 796 O O . LEU A 1 101 ? 7.866 3.225 5.100 1.00 90.75 101 LEU A O 1
ATOM 800 N N . GLU A 1 102 ? 10.066 3.550 4.889 1.00 91.44 102 GLU A N 1
ATOM 801 C CA . GLU A 1 102 ? 10.444 2.167 5.182 1.00 91.44 102 GLU A CA 1
ATOM 802 C C . GLU A 1 102 ? 10.281 1.790 6.662 1.00 91.44 102 GLU A C 1
ATOM 804 O O . GLU A 1 102 ? 9.910 0.659 6.979 1.00 91.44 102 GLU A O 1
ATOM 809 N N . ASN A 1 103 ? 10.511 2.736 7.574 1.00 92.62 103 ASN A N 1
ATOM 810 C CA . ASN A 1 103 ? 10.256 2.531 8.998 1.00 92.62 103 ASN A CA 1
ATOM 811 C C . ASN A 1 103 ? 8.754 2.560 9.297 1.00 92.62 103 ASN A C 1
ATOM 813 O O . ASN A 1 103 ? 8.273 1.689 10.019 1.00 92.62 103 ASN A O 1
ATOM 817 N N . LEU A 1 104 ? 8.001 3.453 8.644 1.00 93.69 104 LEU A N 1
ATOM 818 C CA . LEU A 1 104 ? 6.539 3.485 8.732 1.00 93.69 104 LEU A CA 1
ATOM 819 C C . LEU A 1 104 ? 5.911 2.163 8.299 1.00 93.69 104 LEU A C 1
ATOM 821 O O . LEU A 1 104 ? 5.002 1.680 8.962 1.00 93.69 104 LEU A O 1
ATOM 825 N N . ALA A 1 105 ? 6.418 1.546 7.232 1.00 93.88 105 ALA A N 1
ATOM 826 C CA . ALA A 1 105 ? 5.973 0.225 6.800 1.00 93.88 105 ALA A CA 1
ATOM 827 C C . ALA A 1 105 ? 6.192 -0.858 7.867 1.00 93.88 105 ALA A C 1
ATOM 829 O O . ALA A 1 105 ? 5.297 -1.658 8.124 1.00 93.88 105 ALA A O 1
ATOM 830 N N . LYS A 1 106 ? 7.353 -0.864 8.532 1.00 93.38 106 LYS A N 1
ATOM 831 C CA . LYS A 1 106 ? 7.629 -1.804 9.633 1.00 93.38 106 LYS A CA 1
ATOM 832 C C . LYS A 1 106 ? 6.743 -1.536 10.849 1.00 93.38 106 LYS A C 1
ATOM 834 O O . LYS A 1 106 ? 6.358 -2.472 11.543 1.00 93.38 106 LYS A O 1
ATOM 839 N N . LEU A 1 107 ? 6.446 -0.269 11.132 1.00 92.69 107 LEU A N 1
ATOM 840 C CA . LEU A 1 107 ? 5.557 0.124 12.223 1.00 92.69 107 LEU A CA 1
ATOM 841 C C . LEU A 1 107 ? 4.118 -0.313 11.915 1.00 92.69 107 LEU A C 1
ATOM 843 O O . LEU A 1 107 ? 3.468 -0.917 12.761 1.00 92.69 107 LEU A O 1
ATOM 847 N N . ALA A 1 108 ? 3.663 -0.097 10.683 1.00 93.12 108 ALA A N 1
ATOM 848 C CA . ALA A 1 108 ? 2.359 -0.533 10.200 1.00 93.12 108 ALA A CA 1
ATOM 849 C C . ALA A 1 108 ? 2.155 -2.045 10.346 1.00 93.12 108 ALA A C 1
ATOM 851 O O . ALA A 1 108 ? 1.100 -2.463 10.813 1.00 93.12 108 ALA A O 1
ATOM 852 N N . ASP A 1 109 ? 3.167 -2.854 10.013 1.00 93.94 109 ASP A N 1
ATOM 853 C CA . ASP A 1 109 ? 3.111 -4.308 10.205 1.00 93.94 109 ASP A CA 1
ATOM 854 C C . ASP A 1 109 ? 2.894 -4.679 11.678 1.00 93.94 109 ASP A C 1
ATOM 856 O O . ASP A 1 109 ? 2.060 -5.526 11.985 1.00 93.94 109 ASP A O 1
ATOM 860 N N . LYS A 1 110 ? 3.594 -4.007 12.602 1.00 91.38 110 LYS A N 1
ATOM 861 C CA . LYS A 1 110 ? 3.421 -4.236 14.045 1.00 91.38 110 LYS A CA 1
ATOM 862 C C . LYS A 1 110 ? 2.025 -3.846 14.523 1.00 91.38 110 LYS A C 1
ATOM 864 O O . LYS A 1 110 ? 1.443 -4.562 15.328 1.00 91.38 110 LYS A O 1
ATOM 869 N N . ILE A 1 111 ? 1.481 -2.726 14.040 1.00 90.12 111 ILE A N 1
ATOM 870 C CA . ILE A 1 111 ? 0.111 -2.309 14.380 1.00 90.12 111 ILE A CA 1
ATOM 871 C C . ILE A 1 111 ? -0.895 -3.335 13.850 1.00 90.12 111 ILE A C 1
ATOM 873 O O . ILE A 1 111 ? -1.821 -3.700 14.570 1.00 90.12 111 ILE A O 1
ATOM 877 N N . ALA A 1 112 ? -0.707 -3.811 12.616 1.00 88.69 112 ALA A N 1
ATOM 878 C CA . ALA A 1 112 ? -1.579 -4.811 12.011 1.00 88.69 112 ALA A CA 1
ATOM 879 C C . ALA A 1 112 ? -1.595 -6.117 12.824 1.00 88.69 112 ALA A C 1
ATOM 881 O O . ALA A 1 112 ? -2.661 -6.680 13.040 1.00 88.69 112 ALA A O 1
ATOM 882 N N . GLU A 1 113 ? -0.442 -6.555 13.339 1.00 86.62 113 GLU A N 1
ATOM 883 C CA . GLU A 1 113 ? -0.345 -7.739 14.205 1.00 86.62 113 GLU A CA 1
ATOM 884 C C . GLU A 1 113 ? -1.066 -7.535 15.555 1.00 86.62 113 GLU A C 1
ATOM 886 O O . GLU A 1 113 ? -1.768 -8.431 16.020 1.00 86.62 113 GLU A O 1
ATOM 891 N N . VAL A 1 114 ? -0.989 -6.340 16.154 1.00 81.25 114 VAL A N 1
ATOM 892 C CA . VAL A 1 114 ? -1.694 -6.022 17.415 1.00 81.25 114 VAL A CA 1
ATOM 893 C C . VAL A 1 114 ? -3.213 -5.913 17.221 1.00 81.25 114 VAL A C 1
ATOM 895 O O . VAL A 1 114 ? -3.976 -6.346 18.080 1.00 81.25 114 VAL A O 1
ATOM 898 N N . GLY A 1 115 ? -3.670 -5.365 16.092 1.00 67.38 115 GLY A N 1
ATOM 899 C CA . GLY A 1 115 ? -5.097 -5.232 15.772 1.00 67.38 115 GLY A CA 1
ATOM 900 C C . GLY A 1 115 ? -5.799 -6.557 15.451 1.00 67.38 115 GLY A C 1
ATOM 901 O O . GLY A 1 115 ? -7.024 -6.625 15.480 1.00 67.38 115 GLY A O 1
ATOM 902 N N . THR A 1 116 ? -5.043 -7.622 15.165 1.00 59.44 116 THR A N 1
ATOM 903 C CA . THR A 1 116 ? -5.603 -8.970 14.966 1.00 59.44 116 THR A CA 1
ATOM 904 C C . THR A 1 116 ? -5.882 -9.727 16.262 1.00 59.44 116 THR A C 1
ATOM 906 O O . THR A 1 116 ? -6.482 -10.800 16.206 1.00 59.44 116 THR A O 1
ATOM 909 N N . ASP A 1 117 ? -5.494 -9.187 17.423 1.00 54.50 117 ASP A N 1
ATOM 910 C CA . ASP A 1 117 ? -5.727 -9.844 18.704 1.00 54.50 117 ASP A CA 1
ATOM 911 C C . ASP A 1 117 ? -7.211 -9.695 19.115 1.00 54.50 117 ASP A C 1
ATOM 913 O O . ASP A 1 117 ? -7.675 -8.577 19.378 1.00 54.50 117 ASP A O 1
ATOM 917 N N . PRO A 1 118 ? -7.999 -10.789 19.192 1.00 55.22 118 PRO A N 1
ATOM 918 C CA . PRO A 1 118 ? -9.441 -10.725 19.455 1.00 55.22 118 PRO A CA 1
ATOM 919 C C . PRO A 1 118 ? -9.804 -10.061 20.790 1.00 55.22 118 PRO A C 1
ATOM 921 O O . PRO A 1 118 ? -10.957 -9.686 20.998 1.00 55.22 118 PRO A O 1
ATOM 924 N N . PHE A 1 119 ? -8.834 -9.919 21.695 1.00 53.06 119 PHE A N 1
ATOM 925 C CA . PHE A 1 119 ? -9.008 -9.344 23.026 1.00 53.06 119 PHE A CA 1
ATOM 926 C C . PHE A 1 119 ? -8.971 -7.808 23.059 1.00 53.06 119 PHE A C 1
ATOM 928 O O . PHE A 1 119 ? -9.399 -7.226 24.055 1.00 53.06 119 PHE A O 1
ATOM 935 N N . LEU A 1 120 ? -8.492 -7.142 21.999 1.00 52.31 120 LEU A N 1
ATOM 936 C CA . LEU A 1 120 ? -8.3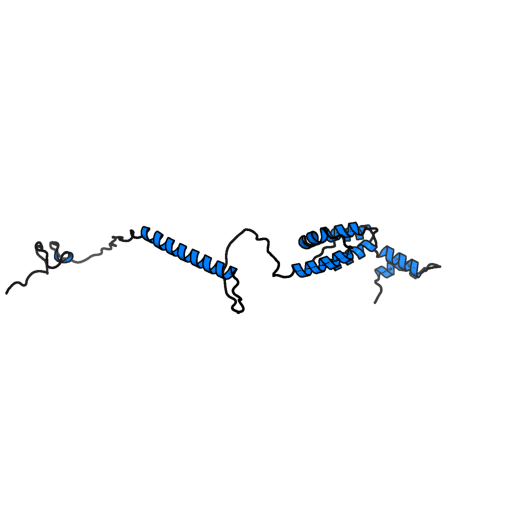88 -5.673 21.927 1.00 52.31 120 LEU A CA 1
ATOM 937 C C . LEU A 1 120 ? -9.398 -5.027 20.974 1.00 52.31 120 LEU A C 1
ATOM 939 O O . LEU A 1 120 ? -9.514 -3.801 20.934 1.00 52.31 120 LEU A O 1
ATOM 943 N N . ASN A 1 121 ? -10.191 -5.840 20.276 1.00 46.78 121 ASN A N 1
ATOM 944 C CA . ASN A 1 121 ? -11.332 -5.374 19.506 1.00 46.78 121 ASN A CA 1
ATOM 945 C C . ASN A 1 121 ? -12.450 -4.952 20.466 1.00 46.78 121 ASN A C 1
ATOM 947 O O . ASN A 1 121 ? -13.427 -5.673 20.676 1.00 46.78 121 ASN A O 1
ATOM 951 N N . VAL A 1 122 ? -12.330 -3.750 21.039 1.00 47.66 122 VAL A N 1
ATOM 952 C CA . VAL A 1 122 ? -13.494 -2.985 21.491 1.00 47.66 122 VAL A CA 1
ATOM 953 C C . VAL A 1 122 ? -14.324 -2.742 20.239 1.00 47.66 122 VAL A C 1
ATOM 955 O O . VAL A 1 122 ? -14.140 -1.768 19.515 1.00 47.66 122 VAL A O 1
ATOM 958 N N . SER A 1 123 ? -15.207 -3.696 19.950 1.00 41.88 123 SER A N 1
ATOM 959 C CA . SER A 1 123 ? -16.267 -3.522 18.976 1.00 41.88 123 SER A CA 1
ATOM 960 C C . SER A 1 123 ? -16.979 -2.235 19.353 1.00 41.88 123 SER A C 1
ATOM 962 O O . SER A 1 123 ? -17.556 -2.126 20.438 1.00 41.88 123 SER A O 1
ATOM 964 N N . VAL A 1 124 ? -16.897 -1.243 18.469 1.00 46.66 124 VAL A N 1
ATOM 965 C CA . VAL A 1 124 ? -17.786 -0.091 18.504 1.00 46.66 124 VAL A CA 1
ATOM 966 C C . VAL A 1 124 ? -19.193 -0.668 18.543 1.00 46.66 124 VAL A C 1
ATOM 968 O O . VAL A 1 124 ? -19.635 -1.343 17.617 1.00 46.66 124 VAL A O 1
ATOM 971 N N . MET A 1 125 ? -19.836 -0.495 19.691 1.00 40.53 125 MET A N 1
ATOM 972 C CA . MET A 1 125 ? -21.134 -1.057 20.007 1.00 40.53 125 MET A CA 1
ATOM 973 C C . MET A 1 125 ? -22.161 -0.473 19.034 1.00 40.53 125 MET A C 1
ATOM 975 O O . MET A 1 125 ? -22.624 0.656 19.211 1.00 40.53 125 MET A O 1
ATOM 979 N N . ASP A 1 126 ? -22.505 -1.239 17.998 1.00 40.62 126 ASP A N 1
ATOM 980 C CA . ASP A 1 126 ? -23.697 -0.987 17.204 1.00 40.62 126 ASP A CA 1
ATOM 981 C C . ASP A 1 126 ? -24.908 -1.103 18.136 1.00 40.62 126 ASP A C 1
ATOM 983 O O . ASP A 1 126 ? -25.181 -2.132 18.765 1.00 40.62 126 ASP A O 1
ATOM 987 N N . LYS A 1 127 ? -25.619 0.012 18.280 1.00 49.28 127 LYS A N 1
ATOM 988 C CA . LYS A 1 127 ? -26.887 0.069 18.988 1.00 49.28 127 LYS A CA 1
ATOM 989 C C . LYS A 1 127 ? -27.934 -0.616 18.122 1.00 49.28 127 LYS A C 1
ATOM 991 O O . LYS A 1 127 ? -28.666 0.073 17.424 1.00 49.28 127 LYS A O 1
ATOM 996 N N . SER A 1 128 ? -28.113 -1.929 18.246 1.00 48.12 128 SER A N 1
ATOM 997 C CA . SER A 1 128 ? -29.461 -2.513 18.197 1.00 48.12 128 SER A CA 1
ATOM 998 C C . SER A 1 128 ? -29.521 -4.022 18.475 1.00 48.12 128 SER A C 1
ATOM 1000 O O . SER A 1 128 ? -28.910 -4.821 17.785 1.00 48.12 128 SER A O 1
ATOM 1002 N N . LYS A 1 129 ? -30.418 -4.377 19.414 1.00 39.19 129 LYS A N 1
ATO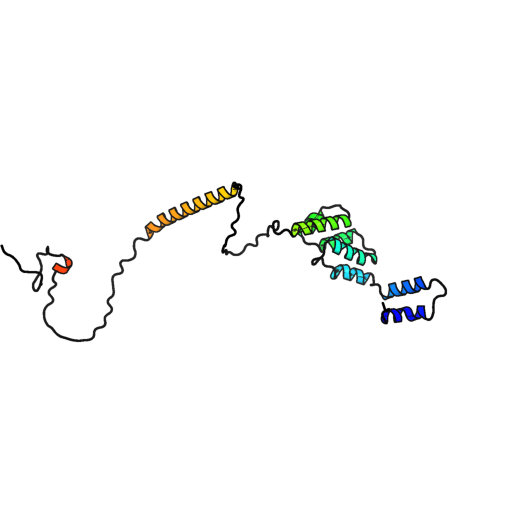M 1003 C CA . LYS A 1 129 ? -31.100 -5.682 19.599 1.00 39.19 129 LYS A CA 1
ATOM 1004 C C . LYS A 1 129 ? -30.221 -6.797 20.197 1.00 39.19 129 LYS A C 1
ATOM 1006 O O . LYS A 1 129 ? -29.453 -7.454 19.523 1.00 39.19 129 LYS A O 1
ATOM 1011 N N . SER A 1 130 ? -30.239 -6.982 21.518 1.00 46.62 130 SER A N 1
ATOM 1012 C CA . SER A 1 130 ? -31.212 -7.829 22.240 1.00 46.62 130 SER A CA 1
ATOM 1013 C C . SER A 1 130 ? -31.314 -9.261 21.697 1.00 46.62 130 SER A C 1
ATOM 1015 O O . SER A 1 130 ? -32.102 -9.536 20.797 1.00 46.62 130 SER A O 1
ATOM 1017 N N . SER A 1 131 ? -30.531 -10.178 22.270 1.00 42.12 131 SER A N 1
ATOM 1018 C CA . SER A 1 131 ? -31.007 -11.380 22.985 1.00 42.12 131 SER A CA 1
ATOM 1019 C C . SER A 1 131 ? -29.824 -12.314 23.284 1.00 42.12 131 SER A C 1
ATOM 1021 O O . SER A 1 131 ? -29.113 -12.742 22.384 1.00 42.12 131 SER A O 1
ATOM 1023 N N . ASN A 1 132 ? -29.611 -12.628 24.565 1.00 47.97 132 ASN A N 1
ATOM 1024 C CA . ASN A 1 132 ? -28.794 -13.779 24.970 1.00 47.97 132 ASN A CA 1
ATOM 1025 C C . ASN A 1 132 ? -29.605 -15.070 24.740 1.00 47.97 132 ASN A C 1
ATOM 1027 O O . ASN A 1 132 ? -30.839 -15.027 24.796 1.00 47.97 132 ASN A O 1
ATOM 1031 N N . PRO A 1 133 ? -28.940 -16.231 24.614 1.00 52.25 133 PRO A N 1
ATOM 1032 C CA . PRO A 1 133 ? -28.859 -17.069 25.809 1.00 52.25 133 PRO A CA 1
ATOM 1033 C C . PRO A 1 133 ? -27.474 -17.687 26.063 1.00 52.25 133 PRO A C 1
ATOM 1035 O O . PRO A 1 133 ? -26.674 -17.922 25.166 1.00 52.25 133 PRO A O 1
ATOM 1038 N N . ALA A 1 134 ? -27.236 -17.921 27.352 1.00 40.78 134 ALA A N 1
ATOM 1039 C CA . ALA A 1 134 ? -26.019 -18.418 27.979 1.00 40.78 134 ALA A CA 1
ATOM 1040 C C . ALA A 1 134 ? -25.790 -19.932 27.813 1.00 40.78 134 ALA A C 1
ATOM 1042 O O . ALA A 1 134 ? -26.761 -20.676 27.710 1.00 40.78 134 ALA A O 1
ATOM 1043 N N . LEU A 1 135 ? -24.526 -20.372 27.930 1.00 34.84 135 LEU A N 1
ATOM 1044 C CA . LEU A 1 135 ? -24.082 -21.630 28.571 1.00 34.84 135 LEU A CA 1
ATOM 1045 C C . LEU A 1 135 ? -22.537 -21.585 28.810 1.00 34.84 135 LEU A C 1
ATOM 1047 O O . LEU A 1 135 ? -21.902 -20.660 28.307 1.00 34.84 135 LEU A O 1
ATOM 1051 N N . PRO A 1 136 ? -21.916 -22.475 29.620 1.00 50.12 136 PRO A N 1
ATOM 1052 C CA . PRO A 1 136 ? -21.043 -22.064 30.721 1.00 50.12 136 PRO A CA 1
ATOM 1053 C C . PRO A 1 136 ? -19.634 -22.679 30.634 1.00 50.12 136 PRO A C 1
ATOM 1055 O O . PRO A 1 136 ? -19.480 -23.891 30.489 1.00 50.12 136 PRO A O 1
ATOM 1058 N N . THR A 1 137 ? -18.587 -21.889 30.839 1.00 34.72 137 THR A N 1
ATOM 1059 C CA . THR A 1 137 ? -17.229 -22.445 30.940 1.00 34.72 137 THR A CA 1
ATOM 1060 C C . THR A 1 137 ? -16.760 -22.372 32.386 1.00 34.72 137 THR A C 1
ATOM 1062 O O . THR A 1 137 ? -16.469 -21.300 32.904 1.00 34.72 137 THR A O 1
ATOM 1065 N N . ASN A 1 138 ? -16.722 -23.533 33.044 1.00 48.41 138 ASN A N 1
ATOM 1066 C CA . ASN A 1 138 ? -15.969 -23.738 34.278 1.00 48.41 138 ASN A CA 1
ATOM 1067 C C . ASN A 1 138 ? -14.475 -23.758 33.930 1.00 48.41 138 ASN A C 1
ATOM 1069 O O . ASN A 1 138 ? -14.086 -24.595 33.122 1.00 48.41 138 ASN A O 1
ATOM 1073 N N . HIS A 1 139 ? -13.650 -22.912 34.547 1.00 38.94 139 HIS A N 1
ATOM 1074 C CA . HIS A 1 139 ? -12.384 -23.321 35.174 1.00 38.94 139 HIS A CA 1
ATOM 1075 C C . HIS A 1 139 ? -11.794 -22.153 36.004 1.00 38.94 139 HIS A C 1
ATOM 1077 O O . HIS A 1 139 ? -12.099 -20.997 35.720 1.00 38.94 139 HIS A O 1
ATOM 1083 N N . PRO A 1 140 ? -11.039 -22.466 37.073 1.00 49.88 140 PRO A N 1
ATOM 1084 C CA . PRO A 1 140 ? -10.753 -21.617 38.222 1.00 49.88 140 PRO A CA 1
ATOM 1085 C C . PRO A 1 140 ? -9.474 -20.803 38.022 1.00 49.88 140 PRO A C 1
ATOM 1087 O O . PRO A 1 140 ? -8.568 -21.285 37.361 1.00 49.88 140 PRO A O 1
ATOM 1090 N N . GLU A 1 141 ? -9.434 -19.603 38.600 1.00 46.09 141 GLU A N 1
ATOM 1091 C CA . GLU A 1 141 ? -8.273 -18.851 39.123 1.00 46.09 141 GLU A CA 1
ATOM 1092 C C . GLU A 1 141 ? -8.754 -17.387 39.280 1.00 46.09 141 GLU A C 1
ATOM 1094 O O . GLU A 1 141 ? -8.329 -16.491 38.557 1.00 46.09 141 GLU A O 1
ATOM 1099 N N . ASP A 1 142 ? -9.719 -17.135 40.174 1.00 47.66 142 ASP A N 1
ATOM 1100 C CA . ASP A 1 142 ? -10.198 -15.771 40.446 1.00 47.66 142 ASP A CA 1
ATOM 1101 C C . ASP A 1 142 ? -9.636 -15.287 41.786 1.00 47.66 142 ASP A C 1
ATOM 1103 O O . ASP A 1 142 ? -10.177 -15.549 42.865 1.00 47.66 142 ASP A O 1
ATOM 1107 N N . LEU A 1 143 ? -8.547 -14.517 41.702 1.00 51.47 143 LEU A N 1
ATOM 1108 C CA . LEU A 1 143 ? -8.333 -13.425 42.647 1.00 51.47 143 LEU A CA 1
ATOM 1109 C C . LEU A 1 143 ? -9.625 -12.588 42.647 1.00 51.47 143 LEU A C 1
ATOM 1111 O O . LEU A 1 143 ? -10.029 -12.153 41.567 1.00 51.47 143 LEU A O 1
ATOM 1115 N N . PRO A 1 144 ? -10.286 -12.337 43.794 1.00 58.41 144 PRO A N 1
ATOM 1116 C CA . PRO A 1 144 ? -11.545 -11.605 43.806 1.00 58.41 144 PRO A CA 1
ATOM 1117 C C . PRO A 1 144 ? -11.348 -10.209 43.214 1.00 58.41 144 PRO A C 1
ATOM 1119 O O . PRO A 1 144 ? -10.812 -9.311 43.862 1.00 58.41 144 PRO A O 1
ATOM 1122 N N . ASN A 1 145 ? -11.763 -10.026 41.961 1.00 72.56 145 ASN A N 1
ATOM 1123 C CA . ASN A 1 145 ? -11.768 -8.721 41.330 1.00 72.56 145 ASN A CA 1
ATOM 1124 C C . ASN A 1 145 ? -12.811 -7.872 42.084 1.00 72.56 145 ASN A C 1
ATOM 1126 O O . ASN A 1 145 ? -13.989 -8.251 42.099 1.00 72.56 145 ASN A O 1
ATOM 1130 N N . PRO A 1 146 ? -12.423 -6.760 42.740 1.00 74.00 146 PRO A N 1
ATOM 1131 C CA . PRO A 1 146 ? -13.323 -5.980 43.595 1.00 74.00 146 PRO A CA 1
ATOM 1132 C C . PRO A 1 146 ? -14.569 -5.492 42.840 1.00 74.00 146 PRO A C 1
ATOM 1134 O O . PRO A 1 146 ? -15.653 -5.407 43.416 1.00 74.00 146 PRO A O 1
ATOM 1137 N N . LEU A 1 147 ? -14.450 -5.288 41.525 1.00 77.88 147 LEU A N 1
ATOM 1138 C CA . LEU A 1 147 ? -15.572 -4.942 40.652 1.00 77.88 147 LEU A CA 1
ATOM 1139 C C . LEU A 1 147 ? -16.586 -6.085 40.502 1.00 77.88 147 LEU A C 1
ATOM 1141 O O . LEU A 1 147 ? -17.787 -5.844 40.417 1.00 77.88 147 LEU A O 1
ATOM 1145 N N . HIS A 1 148 ? -16.133 -7.341 40.498 1.00 78.25 148 HIS A N 1
ATOM 1146 C CA . HIS A 1 148 ? -17.027 -8.496 40.408 1.00 78.25 148 HIS A CA 1
ATOM 1147 C C . HIS A 1 148 ? -17.874 -8.628 41.679 1.00 78.25 148 HIS A C 1
ATOM 1149 O O . HIS A 1 148 ? -19.071 -8.913 41.614 1.00 78.25 148 HIS A O 1
ATOM 1155 N N . GLN A 1 149 ? -17.274 -8.338 42.836 1.00 80.06 149 GLN A N 1
ATOM 1156 C CA . GLN A 1 149 ? -17.971 -8.325 44.117 1.00 80.06 149 GLN A CA 1
ATOM 1157 C C . GLN A 1 149 ? -19.024 -7.210 44.184 1.00 80.06 149 GLN A C 1
ATOM 1159 O O . GLN A 1 149 ? -20.133 -7.441 44.670 1.00 80.06 149 GLN A O 1
ATOM 1164 N N . GLU A 1 150 ? -18.721 -6.036 43.628 1.00 83.88 150 GLU A N 1
ATOM 1165 C CA . GLU A 1 150 ? -19.669 -4.925 43.529 1.00 83.88 150 GLU A CA 1
ATOM 1166 C C . GLU A 1 150 ? -20.848 -5.255 42.599 1.00 83.88 150 GLU A C 1
ATOM 1168 O O . GLU A 1 150 ? -22.005 -5.032 42.958 1.00 83.88 150 GLU A O 1
ATOM 1173 N N . VAL A 1 151 ? -20.598 -5.897 41.453 1.00 89.56 151 VAL A N 1
ATOM 1174 C CA . VAL A 1 151 ? -21.660 -6.351 40.535 1.00 89.56 151 VAL A CA 1
ATOM 1175 C C . VAL A 1 151 ? -22.554 -7.419 41.176 1.00 89.56 151 VAL A C 1
ATOM 1177 O O . VAL A 1 151 ? -23.775 -7.389 40.994 1.00 89.56 151 VAL A O 1
ATOM 1180 N N . VAL A 1 152 ? -21.986 -8.347 41.953 1.00 89.06 152 VAL A N 1
ATOM 1181 C CA . VAL A 1 152 ? -22.765 -9.345 42.707 1.00 89.06 152 VAL A CA 1
ATOM 1182 C C . VAL A 1 152 ? -23.617 -8.670 43.786 1.00 89.06 152 VAL A C 1
ATOM 1184 O O . VAL A 1 152 ? -24.803 -8.984 43.903 1.00 89.06 152 VAL A O 1
ATOM 1187 N N . ALA A 1 153 ? -23.060 -7.710 44.529 1.00 89.44 153 ALA A N 1
ATOM 1188 C CA . ALA A 1 153 ? -23.796 -6.957 45.545 1.00 89.44 153 ALA A CA 1
ATOM 1189 C C . ALA A 1 153 ? -24.946 -6.137 44.933 1.00 89.44 153 ALA A C 1
ATOM 1191 O O . ALA A 1 153 ? -26.065 -6.151 45.451 1.00 89.44 153 ALA A O 1
ATOM 1192 N N . LEU A 1 154 ? -24.709 -5.488 43.790 1.00 91.44 154 LEU A N 1
ATOM 1193 C CA . LEU A 1 154 ? -25.735 -4.746 43.056 1.00 91.44 154 LEU A CA 1
ATOM 1194 C C . LEU A 1 154 ? -26.847 -5.669 42.542 1.00 91.44 154 LEU A C 1
ATOM 1196 O O . LEU A 1 154 ? -28.025 -5.344 42.688 1.00 91.44 154 LEU A O 1
ATOM 1200 N N . ARG A 1 155 ? -26.509 -6.853 42.013 1.00 91.38 155 ARG A N 1
ATOM 1201 C CA . ARG A 1 155 ? -27.503 -7.866 41.608 1.00 91.38 155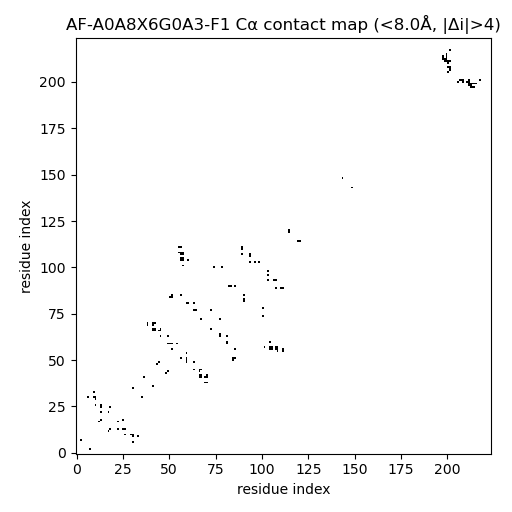 ARG A CA 1
ATOM 1202 C C . ARG A 1 155 ? -28.386 -8.301 42.776 1.00 91.38 155 ARG A C 1
ATOM 1204 O O . ARG A 1 155 ? -29.606 -8.309 42.643 1.00 91.38 155 ARG A O 1
ATOM 1211 N N . GLN A 1 156 ? -27.792 -8.571 43.937 1.00 91.62 156 GLN A N 1
ATOM 1212 C CA . GLN A 1 156 ? -28.543 -8.938 45.142 1.00 91.62 156 GLN A CA 1
ATOM 1213 C C . GLN A 1 156 ? -29.476 -7.814 45.613 1.00 91.62 156 GLN A C 1
ATOM 1215 O O . GLN A 1 156 ? -30.609 -8.078 46.023 1.00 91.62 156 GLN A O 1
ATOM 1220 N N . GLN A 1 157 ? -29.034 -6.555 45.531 1.00 92.56 157 GLN A N 1
ATOM 1221 C CA . GLN A 1 157 ? -29.880 -5.406 45.857 1.00 92.56 157 GLN A CA 1
ATOM 1222 C C . GLN A 1 157 ? -31.064 -5.273 44.891 1.00 92.56 157 GLN A C 1
ATOM 1224 O O . GLN A 1 157 ? -32.185 -5.035 45.345 1.00 92.56 157 GLN A O 1
ATOM 1229 N N . VAL A 1 158 ? -30.849 -5.481 43.588 1.00 92.94 158 VAL A N 1
ATOM 1230 C CA . VAL A 1 158 ? -31.915 -5.462 42.573 1.00 92.94 158 VAL A CA 1
ATOM 1231 C C . VAL A 1 158 ? -32.921 -6.593 42.804 1.00 92.94 158 VAL A C 1
ATOM 1233 O O . VAL A 1 158 ? -34.127 -6.340 42.785 1.00 92.94 158 VAL A O 1
ATOM 1236 N N . ASP A 1 159 ? -32.463 -7.807 43.110 1.00 91.50 159 ASP A N 1
ATOM 1237 C CA . ASP A 1 159 ? -33.345 -8.944 43.401 1.00 91.50 159 ASP A CA 1
ATOM 1238 C C . ASP A 1 159 ? -34.183 -8.708 44.664 1.00 91.50 159 ASP A C 1
ATOM 1240 O O . ASP A 1 159 ? -35.397 -8.937 44.672 1.00 91.50 159 ASP A O 1
ATOM 1244 N N . ALA A 1 160 ? -33.568 -8.177 45.725 1.00 90.62 160 ALA A N 1
ATOM 1245 C CA . ALA A 1 160 ? -34.270 -7.827 46.956 1.00 90.62 160 ALA A CA 1
ATOM 1246 C C . ALA A 1 160 ? -35.311 -6.716 46.731 1.00 90.62 160 ALA A C 1
ATOM 1248 O O . ALA A 1 160 ? -36.407 -6.760 47.301 1.00 90.62 160 ALA A O 1
ATOM 1249 N N . LEU A 1 161 ? -34.996 -5.725 45.891 1.00 89.88 161 LEU A N 1
ATOM 1250 C CA . LEU A 1 161 ? -35.921 -4.652 45.527 1.00 89.88 161 LEU A CA 1
ATOM 1251 C C . LEU A 1 161 ? -37.096 -5.191 44.697 1.00 89.88 161 LEU A C 1
ATOM 1253 O O . LEU A 1 161 ? -38.252 -4.860 44.968 1.00 89.88 161 LEU A O 1
ATOM 1257 N N . SER A 1 162 ? -36.809 -6.080 43.744 1.00 88.31 162 SER A N 1
ATOM 1258 C CA . SER A 1 162 ? -37.800 -6.727 42.883 1.00 88.31 162 SER A CA 1
ATOM 1259 C C . SER A 1 162 ? -38.768 -7.598 43.692 1.00 88.31 162 SER A C 1
ATOM 1261 O O . SER A 1 162 ? -39.987 -7.487 43.542 1.00 88.31 162 SER A O 1
ATOM 1263 N N . GLN A 1 163 ? -38.264 -8.375 44.657 1.00 85.81 163 GLN A N 1
ATOM 1264 C CA . GLN A 1 163 ? -39.104 -9.161 45.570 1.00 85.81 163 GLN A CA 1
ATOM 1265 C C . GLN A 1 163 ? -39.991 -8.284 46.464 1.00 85.81 163 GLN A C 1
ATOM 1267 O O . GLN A 1 163 ? -41.162 -8.606 46.687 1.00 85.81 163 GLN A O 1
ATOM 1272 N N . LYS A 1 164 ? -39.470 -7.156 46.968 1.00 86.81 164 LYS A N 1
ATOM 1273 C CA . LYS A 1 164 ? -40.279 -6.189 47.728 1.00 86.81 164 LYS A CA 1
ATOM 1274 C C . LYS A 1 164 ? -41.401 -5.621 46.857 1.00 86.81 164 LYS A C 1
ATOM 1276 O O . LYS A 1 164 ? -42.548 -5.597 47.298 1.00 86.81 164 LYS A O 1
ATOM 1281 N N . PHE A 1 165 ? -41.106 -5.250 45.613 1.00 82.44 165 PHE A N 1
ATOM 1282 C CA . PHE A 1 165 ? -42.106 -4.740 44.676 1.00 82.44 165 PHE A CA 1
ATOM 1283 C C . PHE A 1 165 ? -43.189 -5.780 44.350 1.00 82.44 165 PHE A C 1
ATOM 1285 O O . PHE A 1 165 ? -44.378 -5.462 44.380 1.00 82.44 165 PHE A O 1
ATOM 1292 N N . GLN A 1 166 ? -42.809 -7.045 44.145 1.00 75.00 166 GLN A N 1
ATOM 1293 C CA . GLN A 1 166 ? -43.759 -8.143 43.937 1.00 75.00 166 GLN A CA 1
ATOM 1294 C C . GLN A 1 166 ? -44.704 -8.320 45.133 1.00 75.00 166 GLN A C 1
ATOM 1296 O O . GLN A 1 166 ? -45.920 -8.396 44.944 1.00 75.00 166 GLN A 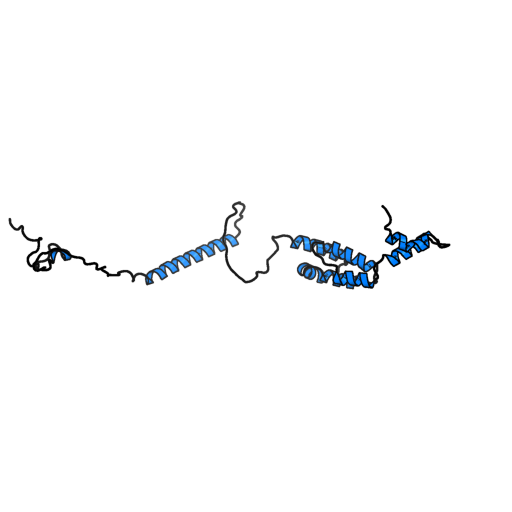O 1
ATOM 1301 N N . ARG A 1 167 ? -44.184 -8.290 46.368 1.00 71.62 167 ARG A N 1
ATOM 1302 C CA . ARG A 1 167 ? -45.005 -8.369 47.592 1.00 71.62 167 ARG A CA 1
ATOM 1303 C C . ARG A 1 167 ? -45.968 -7.189 47.736 1.00 71.62 167 ARG A C 1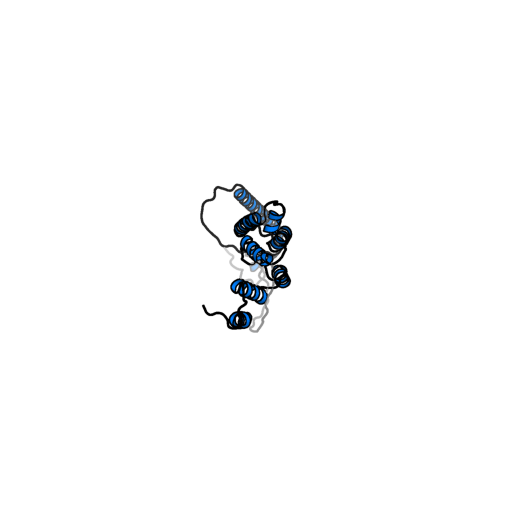
ATOM 1305 O O . ARG A 1 167 ? -47.114 -7.392 48.129 1.00 71.62 167 ARG A O 1
ATOM 1312 N N . PHE A 1 168 ? -45.543 -5.982 47.366 1.00 67.88 168 PHE A N 1
ATOM 1313 C CA . PHE A 1 168 ? -46.419 -4.807 47.342 1.00 67.88 168 PHE A CA 1
ATOM 1314 C C . PHE A 1 168 ? -47.476 -4.876 46.225 1.00 67.88 168 PHE A C 1
ATOM 1316 O O . PHE A 1 168 ? -48.611 -4.443 46.422 1.00 67.88 168 PHE A O 1
ATOM 1323 N N . SER A 1 169 ? -47.146 -5.467 45.074 1.00 63.09 169 SER A N 1
ATOM 1324 C CA . SER A 1 169 ? -48.075 -5.628 43.946 1.00 63.09 169 SER A CA 1
ATOM 1325 C C . SER A 1 169 ? -49.115 -6.744 44.152 1.00 63.09 169 SER A C 1
ATOM 1327 O O . SER A 1 169 ? -50.238 -6.635 43.657 1.00 63.09 169 SER A O 1
ATOM 1329 N N . GLY A 1 170 ? -48.801 -7.771 44.954 1.00 57.97 170 GLY A N 1
ATOM 1330 C CA . GLY A 1 170 ? -49.707 -8.884 45.270 1.00 57.97 170 GLY A CA 1
ATOM 1331 C C . GLY A 1 170 ? -50.929 -8.499 46.116 1.00 57.97 170 GLY A C 1
ATOM 1332 O O . GLY A 1 170 ? -51.950 -9.185 46.069 1.00 57.97 170 GLY A O 1
ATOM 1333 N N . TRP A 1 171 ? -50.885 -7.367 46.829 1.00 50.84 171 TRP A N 1
ATOM 1334 C CA . TRP A 1 171 ? -52.015 -6.889 47.639 1.00 50.84 171 TRP A CA 1
ATOM 1335 C C . TRP A 1 171 ? -53.217 -6.458 46.778 1.00 50.84 171 TRP A C 1
ATOM 1337 O O . TRP A 1 171 ? -54.363 -6.550 47.215 1.00 50.84 171 TRP A O 1
ATOM 1347 N N . LYS A 1 172 ? -53.005 -6.033 45.523 1.00 52.19 172 LYS A N 1
ATOM 1348 C CA . LYS A 1 172 ? -54.094 -5.529 44.663 1.00 52.19 172 LYS A CA 1
ATOM 1349 C C . LYS A 1 172 ? -54.863 -6.604 43.877 1.00 52.19 172 LYS A C 1
ATOM 1351 O O . LYS A 1 172 ? -55.832 -6.252 43.211 1.00 52.19 172 LYS A O 1
ATOM 1356 N N . SER A 1 173 ? -54.518 -7.895 43.977 1.00 54.25 173 SER A N 1
ATOM 1357 C CA . SER A 1 173 ? -55.166 -8.956 43.174 1.00 54.25 173 SER A CA 1
ATOM 1358 C C . SER A 1 173 ? -56.095 -9.914 43.944 1.00 54.25 173 SER A C 1
ATOM 1360 O O . SER A 1 173 ? -56.665 -10.824 43.339 1.00 54.25 173 SER A O 1
ATOM 1362 N N . SER A 1 174 ? -56.328 -9.730 45.246 1.00 49.91 174 SER A N 1
ATOM 1363 C CA . SER A 1 174 ? -57.164 -10.658 46.036 1.00 49.91 174 SER A CA 1
ATOM 1364 C C . SER A 1 174 ? -58.673 -10.373 45.954 1.00 49.91 174 SER A C 1
ATOM 1366 O O . SER A 1 174 ? -59.373 -10.390 46.964 1.00 49.91 174 SER A O 1
ATOM 1368 N N . ASN A 1 175 ? -59.215 -10.067 44.767 1.00 53.94 175 ASN A N 1
ATOM 1369 C CA . ASN A 1 175 ? -60.669 -9.898 44.658 1.00 53.94 175 ASN A CA 1
ATOM 1370 C C . ASN A 1 175 ? -61.304 -10.277 43.317 1.00 53.94 175 ASN A C 1
ATOM 1372 O O . ASN A 1 175 ? -62.178 -9.567 42.828 1.00 53.94 175 ASN A O 1
ATOM 1376 N N . ARG A 1 176 ? -60.919 -11.409 42.718 1.00 52.31 176 ARG A N 1
ATOM 1377 C CA . ARG A 1 176 ? -61.691 -11.999 41.610 1.00 52.31 176 ARG A CA 1
ATOM 1378 C C . ARG A 1 176 ? -61.443 -13.499 41.511 1.00 52.31 176 ARG A C 1
ATOM 1380 O O . ARG A 1 176 ? -60.484 -13.912 40.879 1.00 52.31 176 ARG A O 1
ATOM 1387 N N . SER A 1 177 ? -62.312 -14.289 42.147 1.00 46.50 177 SER A N 1
ATOM 1388 C CA . SER A 1 177 ? -62.808 -15.589 41.647 1.00 46.50 177 SER A CA 1
ATOM 1389 C C . SER A 1 177 ? -63.790 -16.216 42.646 1.00 46.50 177 SER A C 1
ATOM 1391 O O . SER A 1 177 ? -63.471 -17.133 43.394 1.00 46.50 177 SER A O 1
ATOM 1393 N N . ARG A 1 178 ? -65.027 -15.713 42.655 1.00 43.91 178 ARG A N 1
ATOM 1394 C CA . ARG A 1 178 ? -66.209 -16.502 43.038 1.00 43.91 178 ARG A CA 1
ATOM 1395 C C . ARG A 1 178 ? -67.215 -16.408 41.900 1.00 43.91 178 ARG A C 1
ATOM 1397 O O . ARG A 1 178 ? -68.240 -15.740 42.006 1.00 43.91 178 ARG A O 1
ATOM 1404 N N . THR A 1 179 ? -66.888 -17.038 40.779 1.00 40.94 179 THR A N 1
ATOM 1405 C CA . THR A 1 179 ? -67.827 -17.245 39.678 1.00 40.94 179 THR A CA 1
ATOM 1406 C C . THR A 1 179 ? -68.796 -18.355 40.070 1.00 40.94 179 THR A C 1
ATOM 1408 O O . THR A 1 179 ? -68.496 -19.544 40.044 1.00 40.94 179 THR A O 1
ATOM 1411 N N . ARG A 1 180 ? -69.979 -17.916 40.502 1.00 43.72 180 ARG A N 1
ATOM 1412 C CA . ARG A 1 180 ? -71.230 -18.670 40.423 1.00 43.72 180 ARG A CA 1
ATOM 1413 C C . ARG A 1 180 ? -71.638 -18.841 38.950 1.00 43.72 180 ARG A C 1
ATOM 1415 O O . ARG A 1 180 ? -71.416 -17.921 38.168 1.00 43.72 180 ARG A O 1
ATOM 1422 N N . SER A 1 181 ? -72.385 -19.922 38.679 1.00 41.06 181 SER A N 1
ATOM 1423 C CA . SER A 1 181 ? -73.229 -20.205 37.488 1.00 41.06 181 SER A CA 1
ATOM 1424 C C . SER A 1 181 ? -72.468 -20.721 36.247 1.00 41.06 181 SER A C 1
ATOM 1426 O O . SER A 1 181 ? -71.363 -20.265 36.000 1.00 41.06 181 SER A O 1
ATOM 1428 N N . ASN A 1 182 ? -72.905 -21.709 35.449 1.00 37.78 182 ASN A N 1
ATOM 1429 C CA . ASN A 1 182 ? -74.223 -22.274 35.094 1.00 37.78 182 ASN A CA 1
ATOM 1430 C C . ASN A 1 182 ? -74.061 -23.788 34.792 1.00 37.78 182 ASN A C 1
ATOM 1432 O O . ASN A 1 182 ? -73.051 -24.187 34.229 1.00 37.78 182 ASN A O 1
ATOM 1436 N N . PHE A 1 183 ? -74.910 -24.710 35.257 1.00 37.66 183 PHE A N 1
ATOM 1437 C CA . PHE A 1 183 ? -76.216 -25.100 34.692 1.00 37.66 183 PHE A CA 1
ATOM 1438 C C . PHE A 1 183 ? -76.222 -25.280 33.162 1.00 37.66 183 PHE A C 1
ATOM 1440 O O . PHE A 1 183 ? -76.613 -24.379 32.426 1.00 37.66 183 PHE A O 1
ATOM 1447 N N . SER A 1 184 ? -75.829 -26.472 32.697 1.00 35.72 184 SER A N 1
ATOM 1448 C CA . SER A 1 184 ? -76.193 -26.965 31.366 1.00 35.72 184 SER A CA 1
ATOM 1449 C C . SER A 1 184 ? -77.480 -27.780 31.487 1.00 35.72 184 SER A C 1
ATOM 1451 O O . SER A 1 184 ? -77.515 -28.826 32.138 1.00 35.72 184 SER A O 1
ATOM 1453 N N . ARG A 1 185 ? -78.555 -27.245 30.902 1.00 41.25 185 ARG A N 1
ATOM 1454 C CA . ARG A 1 185 ? -79.804 -27.960 30.640 1.00 41.25 185 ARG A CA 1
ATOM 1455 C C . ARG A 1 185 ? -79.537 -28.946 29.507 1.00 41.25 185 ARG A C 1
ATOM 1457 O O . ARG A 1 185 ? -79.235 -28.507 28.405 1.00 41.25 185 ARG A O 1
ATOM 1464 N N . ASN A 1 186 ? -79.771 -30.234 29.734 1.00 34.59 186 ASN A N 1
ATOM 1465 C CA . ASN A 1 186 ? -80.393 -31.035 28.688 1.00 34.59 186 ASN A CA 1
ATOM 1466 C C . ASN A 1 186 ? -81.381 -32.029 29.299 1.00 34.59 186 ASN A C 1
ATOM 1468 O O . ASN A 1 186 ? -81.032 -33.035 29.906 1.00 34.59 186 ASN A O 1
ATOM 1472 N N . THR A 1 187 ? -82.644 -31.647 29.174 1.00 36.56 187 THR A N 1
ATOM 1473 C CA . THR A 1 187 ? -83.851 -32.395 29.496 1.00 36.56 187 THR A CA 1
ATOM 1474 C C . THR A 1 187 ? -84.194 -33.357 28.363 1.00 36.56 187 THR A C 1
ATOM 1476 O O . THR A 1 187 ? -84.523 -32.903 27.273 1.00 36.56 187 THR A O 1
ATOM 1479 N N . THR A 1 188 ? -84.233 -34.657 28.655 1.00 33.44 188 THR A N 1
ATOM 1480 C CA . THR A 1 188 ? -85.165 -35.637 28.061 1.00 33.44 188 THR A CA 1
ATOM 1481 C C . THR A 1 188 ? -85.553 -36.605 29.194 1.00 33.44 188 THR A C 1
ATOM 1483 O O . THR A 1 188 ? -84.679 -37.172 29.836 1.00 33.44 188 THR A O 1
ATOM 1486 N N . ARG A 1 189 ? -86.770 -36.460 29.754 1.00 33.03 189 ARG A N 1
ATOM 1487 C CA . ARG A 1 189 ? -87.928 -37.385 29.611 1.00 33.03 189 ARG A CA 1
ATOM 1488 C C . ARG A 1 189 ? -87.550 -38.842 29.946 1.00 33.03 189 ARG A C 1
ATOM 1490 O O . ARG A 1 189 ? -86.717 -39.394 29.251 1.00 33.03 189 ARG A O 1
ATOM 1497 N N . SER A 1 190 ? -88.083 -39.544 30.946 1.00 32.62 190 SER A N 1
ATOM 1498 C CA . SER A 1 190 ? -89.354 -39.504 31.695 1.00 32.62 190 SER A CA 1
ATOM 1499 C C . SER A 1 190 ? -89.125 -40.297 33.008 1.00 32.62 190 SER A C 1
ATOM 1501 O O . SER A 1 190 ? -88.248 -41.152 33.037 1.00 32.62 190 SER A O 1
ATOM 1503 N N . LEU A 1 191 ? -89.777 -40.044 34.145 1.00 34.00 191 LEU A N 1
ATOM 1504 C CA . LEU A 1 191 ? -91.061 -40.649 34.524 1.00 34.00 191 LEU A CA 1
ATOM 1505 C C . LEU A 1 191 ? -91.467 -40.103 35.914 1.00 34.00 191 LEU A C 1
ATOM 1507 O O . LEU A 1 191 ? -90.715 -40.209 36.877 1.00 34.00 191 LEU A O 1
ATOM 1511 N N . GLU A 1 192 ? -92.640 -39.477 35.954 1.00 36.41 192 GLU A N 1
ATOM 1512 C CA . GLU A 1 192 ? -93.681 -39.585 36.988 1.00 36.41 192 GLU A CA 1
ATOM 1513 C C . GLU A 1 192 ? -93.287 -39.683 38.478 1.00 36.41 192 GLU A C 1
ATOM 1515 O O . GLU A 1 192 ? -92.931 -40.752 38.969 1.00 36.41 192 GLU A O 1
ATOM 1520 N N . ARG A 1 193 ? -93.550 -38.613 39.249 1.00 34.25 193 ARG A N 1
ATOM 1521 C CA . ARG A 1 193 ? -94.548 -38.679 40.339 1.00 34.25 193 ARG A CA 1
ATOM 1522 C C . ARG A 1 193 ? -94.864 -37.323 40.973 1.00 34.25 193 ARG A C 1
ATOM 1524 O O . ARG A 1 193 ? -93.982 -36.524 41.270 1.00 34.25 193 ARG A O 1
ATOM 1531 N N . GLU A 1 194 ? -96.160 -37.126 41.170 1.00 34.16 194 GLU A N 1
ATOM 1532 C CA . GLU A 1 194 ? -96.856 -36.052 41.875 1.00 34.16 194 GLU A CA 1
ATOM 1533 C C . GLU A 1 194 ? -96.281 -35.673 43.248 1.00 34.16 194 GLU A C 1
ATOM 1535 O O . GLU A 1 194 ? -95.840 -36.526 44.016 1.00 34.16 194 GLU A O 1
ATOM 1540 N N . GLY A 1 195 ? -96.459 -34.395 43.607 1.00 38.25 195 GLY A N 1
ATOM 1541 C CA . GLY A 1 195 ? -96.737 -34.008 44.992 1.00 38.25 195 GLY A CA 1
ATOM 1542 C C . GLY A 1 195 ? -95.729 -33.061 45.644 1.00 38.25 195 GLY A C 1
ATOM 1543 O O . GLY A 1 195 ? -94.746 -33.501 46.223 1.00 38.25 195 GLY A O 1
ATOM 1544 N N . SER A 1 196 ? -96.042 -31.759 45.621 1.00 45.06 196 SER A N 1
ATOM 1545 C CA . SER A 1 196 ? -95.710 -30.771 46.665 1.00 45.06 196 SER A CA 1
ATOM 1546 C C . SER A 1 196 ? -94.301 -30.856 47.290 1.00 45.06 196 SER A C 1
ATOM 1548 O O . SER A 1 196 ? -94.102 -31.385 48.385 1.00 45.06 196 SER A O 1
ATOM 1550 N N . SER A 1 197 ? -93.303 -30.275 46.619 1.00 47.31 197 SER A N 1
ATOM 1551 C CA . SER A 1 197 ? -91.959 -30.104 47.183 1.00 47.31 197 SER A CA 1
ATOM 1552 C C . SER A 1 197 ? -91.935 -28.951 48.200 1.00 47.31 197 SER A C 1
ATOM 1554 O O . SER A 1 197 ? -91.423 -27.867 47.913 1.00 47.31 197 SER A O 1
ATOM 1556 N N . GLU A 1 198 ? -92.468 -29.177 49.402 1.00 55.94 198 GLU A N 1
ATOM 1557 C CA . GLU A 1 198 ? -92.191 -28.310 50.550 1.00 55.94 198 GLU A CA 1
ATOM 1558 C C . GLU A 1 198 ? -90.694 -28.380 50.912 1.00 55.94 198 GLU A C 1
ATOM 1560 O O . GLU A 1 198 ? -90.106 -29.442 51.119 1.00 55.94 198 GLU A O 1
ATOM 1565 N N . ILE A 1 199 ? -90.046 -27.217 50.948 1.00 62.44 199 ILE A N 1
ATOM 1566 C CA . ILE A 1 199 ? -88.600 -27.044 51.129 1.00 62.44 199 ILE A CA 1
ATOM 1567 C C . ILE A 1 199 ? -88.181 -27.521 52.535 1.00 62.44 199 ILE A C 1
ATOM 1569 O O . ILE A 1 199 ? -88.549 -26.902 53.534 1.00 62.44 199 ILE A O 1
ATOM 1573 N N . CYS A 1 200 ? -87.358 -28.577 52.644 1.00 68.69 200 CYS A N 1
ATOM 1574 C CA . CYS A 1 200 ? -86.782 -28.967 53.938 1.00 68.69 200 CYS A CA 1
ATOM 1575 C C . CYS A 1 200 ? -85.551 -28.110 54.295 1.00 68.69 200 CYS A C 1
ATOM 1577 O O . CYS A 1 200 ? -84.486 -28.212 53.686 1.00 68.69 200 CYS A O 1
ATOM 1579 N N . TYR A 1 201 ? -85.678 -27.306 55.354 1.00 68.00 201 TYR A N 1
ATOM 1580 C CA . TYR A 1 201 ? -84.651 -26.357 55.811 1.00 68.00 201 TYR A CA 1
ATOM 1581 C C . TYR A 1 201 ? -83.455 -26.999 56.543 1.00 68.00 201 TYR A C 1
ATOM 1583 O O . TYR A 1 201 ? -82.437 -26.335 56.756 1.00 68.00 201 TYR A O 1
ATOM 1591 N N . HIS A 1 202 ? -83.522 -28.292 56.874 1.00 70.62 202 HIS A N 1
ATOM 1592 C CA . HIS A 1 202 ? -82.422 -29.013 57.527 1.00 70.62 202 HIS A CA 1
ATOM 1593 C C . HIS A 1 202 ? -81.186 -29.187 56.628 1.00 70.62 202 HIS A C 1
ATOM 1595 O O . HIS A 1 202 ? -80.084 -29.308 57.157 1.00 70.62 202 HIS A O 1
ATOM 1601 N N . SER A 1 203 ? -81.328 -29.133 55.294 1.00 64.62 203 SER A N 1
ATOM 1602 C CA . SER A 1 203 ? -80.176 -29.225 54.376 1.00 64.62 203 SER A CA 1
ATOM 1603 C C . SER A 1 203 ? -79.241 -28.016 54.464 1.00 64.62 203 SER A C 1
ATOM 1605 O O . SER A 1 203 ? -78.049 -28.139 54.200 1.00 64.62 203 SER A O 1
ATOM 1607 N N . LYS A 1 204 ? -79.771 -26.850 54.857 1.00 60.25 204 LYS A N 1
ATOM 1608 C CA . LYS A 1 204 ? -79.019 -25.592 54.921 1.00 60.25 204 LYS A CA 1
ATOM 1609 C C . LYS A 1 204 ? -78.580 -25.220 56.337 1.00 60.25 204 LYS A C 1
ATOM 1611 O O . LYS A 1 204 ? -77.554 -24.570 56.496 1.00 60.25 204 LYS A O 1
ATOM 1616 N N . PHE A 1 205 ? -79.352 -25.606 57.352 1.00 65.31 205 PHE A N 1
ATOM 1617 C CA . 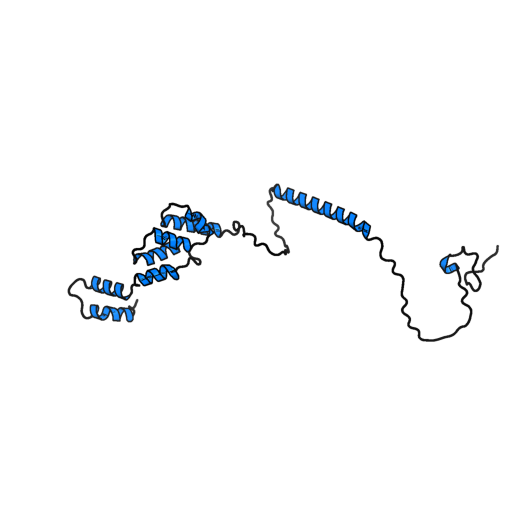PHE A 1 205 ? -79.187 -25.107 58.723 1.00 65.31 205 PHE A CA 1
ATOM 1618 C C . PHE A 1 205 ? -79.046 -26.218 59.787 1.00 65.31 205 PHE A C 1
ATOM 1620 O O . 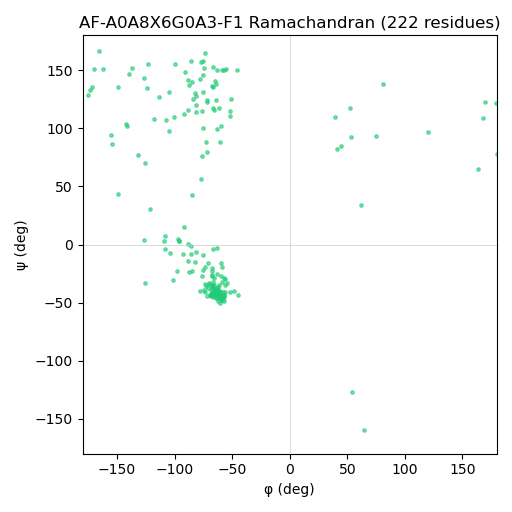PHE A 1 205 ? -78.961 -25.920 60.979 1.00 65.31 205 PHE A O 1
ATOM 1627 N N . GLY A 1 206 ? -79.005 -27.495 59.386 1.00 65.81 206 GLY A N 1
ATOM 1628 C CA . GLY A 1 206 ? -78.778 -28.622 60.299 1.00 65.81 206 GLY A CA 1
ATOM 1629 C C . GLY A 1 206 ? -79.889 -28.816 61.343 1.00 65.81 206 GLY A C 1
ATOM 1630 O O . GLY A 1 206 ? -81.004 -28.336 61.164 1.00 65.81 206 GLY A O 1
ATOM 1631 N N . ARG A 1 207 ? -79.603 -29.518 62.454 1.00 63.88 207 ARG A N 1
ATOM 1632 C CA . ARG A 1 207 ? -80.600 -29.954 63.471 1.00 63.88 207 ARG A CA 1
ATOM 1633 C C . ARG A 1 207 ? -81.267 -28.822 64.267 1.00 63.88 207 ARG A C 1
ATOM 1635 O O . ARG A 1 207 ? -82.127 -29.085 65.099 1.00 63.88 207 ARG A O 1
ATOM 1642 N N . HIS A 1 208 ? -80.858 -27.576 64.051 1.00 61.66 208 HIS A N 1
ATOM 1643 C CA . HIS A 1 208 ? -81.236 -26.439 64.892 1.00 61.66 208 HIS A CA 1
ATOM 1644 C C . HIS A 1 208 ? -82.437 -25.646 64.348 1.00 61.66 208 HIS A C 1
ATOM 1646 O O . HIS A 1 208 ? -82.834 -24.643 64.943 1.00 61.66 208 HIS A O 1
ATOM 1652 N N . THR A 1 209 ? -83.052 -26.077 63.237 1.00 64.06 209 THR A N 1
ATOM 1653 C CA . THR A 1 209 ? -84.220 -25.382 62.669 1.00 64.06 209 THR A CA 1
ATOM 1654 C C . THR A 1 209 ? -85.513 -25.814 63.354 1.00 64.06 209 THR A C 1
ATOM 1656 O O . THR A 1 209 ? -85.854 -26.992 63.377 1.00 64.06 209 THR A O 1
ATOM 1659 N N . LYS A 1 210 ? -86.275 -24.845 63.869 1.00 61.84 210 LYS A N 1
ATOM 1660 C CA . LYS A 1 210 ? -87.596 -25.077 64.486 1.00 61.84 210 LYS A CA 1
ATOM 1661 C C . LYS A 1 210 ? -88.772 -24.838 63.523 1.00 61.84 210 LYS A C 1
ATOM 1663 O O . LYS A 1 210 ? -89.920 -24.896 63.939 1.00 61.84 210 LYS A O 1
ATOM 1668 N N . ARG A 1 211 ? -88.499 -24.519 62.249 1.00 58.31 211 ARG A N 1
ATOM 1669 C CA . ARG A 1 211 ? -89.502 -24.103 61.242 1.00 58.31 211 ARG A CA 1
ATOM 1670 C C . ARG A 1 211 ? -89.535 -25.004 60.000 1.00 58.31 211 ARG A C 1
ATOM 1672 O O . ARG A 1 211 ? -89.823 -24.535 58.905 1.00 58.31 211 ARG A O 1
ATOM 1679 N N . CYS A 1 212 ? -89.227 -26.290 60.151 1.00 68.81 212 CYS A N 1
ATOM 1680 C CA . CYS A 1 212 ? -89.377 -27.241 59.052 1.00 68.81 212 CYS A CA 1
ATOM 1681 C C . CYS A 1 212 ? -90.833 -27.719 58.951 1.00 68.81 212 CYS A C 1
ATOM 1683 O O . CYS A 1 212 ? -91.399 -28.138 59.959 1.00 68.81 212 CYS A O 1
ATOM 1685 N N . ARG A 1 213 ? -91.419 -27.670 57.747 1.00 60.66 213 ARG A N 1
ATOM 1686 C CA . ARG A 1 213 ? -92.747 -28.230 57.449 1.00 60.66 213 ARG A CA 1
ATOM 1687 C C . ARG A 1 213 ? -92.618 -29.594 56.760 1.00 60.66 213 ARG A C 1
ATOM 1689 O O . ARG A 1 213 ? -91.551 -29.930 56.242 1.00 60.66 213 ARG A O 1
ATOM 1696 N N . SER A 1 214 ? -93.654 -30.415 56.893 1.00 53.88 214 SER A N 1
ATOM 1697 C CA . SER A 1 214 ? -93.679 -31.806 56.435 1.00 53.88 214 SER A CA 1
ATOM 1698 C C . SER A 1 214 ? -94.075 -31.882 54.962 1.00 53.88 214 SER A C 1
ATOM 1700 O O . SER A 1 214 ? -95.039 -31.226 54.598 1.00 53.88 214 SER A O 1
ATOM 1702 N N . PRO A 1 215 ? -93.453 -32.751 54.146 1.00 58.75 215 PRO A N 1
ATOM 1703 C CA . PRO A 1 215 ? -92.704 -33.937 54.565 1.00 58.75 215 PRO A CA 1
ATOM 1704 C C . PRO A 1 215 ? -91.181 -33.721 54.575 1.00 58.75 215 PRO A C 1
ATOM 1706 O O . PRO A 1 215 ? -90.538 -33.679 53.531 1.00 58.75 215 PRO A O 1
ATOM 1709 N N . CYS A 1 216 ? -90.562 -33.672 55.764 1.00 66.69 216 CYS A N 1
ATOM 1710 C CA . CYS A 1 216 ? -89.103 -33.742 55.888 1.00 66.69 216 CYS A CA 1
ATOM 1711 C C . CYS A 1 216 ? -88.664 -35.032 56.593 1.00 66.69 216 CYS A C 1
ATOM 1713 O O . CYS A 1 216 ? -89.074 -35.312 57.717 1.00 66.69 216 CYS A O 1
ATOM 1715 N N . ARG A 1 217 ? -87.748 -35.778 55.955 1.00 61.12 217 ARG A N 1
ATOM 1716 C CA . ARG A 1 217 ? -87.158 -37.044 56.447 1.00 61.12 217 ARG A CA 1
ATOM 1717 C C . ARG A 1 217 ? -86.346 -36.923 57.746 1.00 61.12 217 ARG A C 1
ATOM 1719 O O . ARG A 1 217 ? -85.858 -37.931 58.238 1.00 61.12 217 ARG A O 1
ATOM 1726 N N . TYR A 1 218 ? -86.177 -35.718 58.294 1.00 64.69 218 TYR A N 1
ATOM 1727 C CA . TYR A 1 218 ? -85.335 -35.470 59.469 1.00 64.69 218 TYR A CA 1
ATOM 1728 C C . TYR A 1 218 ? -86.043 -35.686 60.820 1.00 64.69 218 TYR A C 1
ATOM 1730 O O . TYR A 1 218 ? -85.393 -35.626 61.860 1.00 64.69 218 TYR A O 1
ATOM 1738 N N . GLY A 1 219 ? -87.362 -35.908 60.843 1.00 59.09 219 GLY A N 1
ATOM 1739 C CA . GLY A 1 219 ? -88.131 -35.930 62.090 1.00 59.09 219 GLY A CA 1
ATOM 1740 C C . GLY A 1 219 ? -88.799 -37.264 62.408 1.00 59.09 219 GLY A C 1
ATOM 1741 O O . GLY A 1 219 ? -89.821 -37.571 61.802 1.00 59.09 219 GLY A O 1
ATOM 1742 N N . LYS A 1 220 ? -88.276 -37.984 63.413 1.00 48.69 220 LYS A N 1
ATOM 1743 C CA . LYS A 1 220 ? -88.961 -38.355 64.676 1.00 48.69 220 LYS A CA 1
ATOM 1744 C C . LYS A 1 220 ? -88.154 -39.429 65.420 1.00 48.69 220 LYS A C 1
ATOM 1746 O O . LYS A 1 220 ? -88.126 -40.566 64.988 1.00 48.69 220 LYS A O 1
ATOM 1751 N N . ASN A 1 221 ? -87.530 -39.037 66.530 1.00 40.12 221 ASN A N 1
ATOM 1752 C CA . ASN A 1 221 ? -87.320 -39.860 67.727 1.00 40.12 221 ASN A CA 1
ATOM 1753 C C . ASN A 1 221 ? -87.173 -38.885 68.913 1.00 40.12 221 ASN A C 1
ATOM 1755 O O . ASN A 1 221 ? -86.084 -38.408 69.218 1.00 40.12 221 ASN A O 1
ATOM 1759 N N . LYS A 1 222 ? -88.311 -38.500 69.498 1.00 42.28 222 LYS A N 1
ATOM 1760 C CA . LYS A 1 222 ? -88.461 -38.263 70.945 1.00 42.28 222 LYS A CA 1
ATOM 1761 C C . LYS A 1 222 ? -89.233 -39.501 71.423 1.00 42.28 222 LYS A C 1
ATOM 1763 O O . LYS A 1 222 ? -90.124 -39.921 70.695 1.00 42.28 222 LYS A O 1
ATOM 1768 N N . GLU A 1 223 ? -88.853 -40.218 72.470 1.00 34.28 223 GLU A N 1
ATOM 1769 C CA . GLU A 1 223 ? -88.889 -39.798 73.873 1.00 34.28 223 GLU A CA 1
ATOM 1770 C C . GLU A 1 223 ? -88.201 -40.889 74.716 1.00 34.28 223 GLU A C 1
ATOM 1772 O O . GLU A 1 223 ? -88.475 -42.069 74.494 1.00 34.28 223 GLU A O 1
ATOM 1777 N N . ASN A 1 224 ? -87.305 -40.510 75.631 1.00 30.20 224 ASN A N 1
ATOM 1778 C CA . ASN A 1 224 ? -87.433 -40.763 77.073 1.00 30.20 224 ASN A CA 1
ATOM 1779 C C . ASN A 1 224 ? -86.410 -39.898 77.818 1.00 30.20 224 ASN A C 1
ATOM 1781 O O . ASN A 1 224 ? -85.238 -39.880 77.374 1.00 30.20 224 ASN A O 1
#

pLDDT: mean 71.43, std 19.46, range [30.2, 94.31]

Sequence (224 aa):
MAIDPETLSSVSDILFKPPATDKYNELKVRLIAEFSDSANKQIRKLLSELQLGDDKPSHLLRKMRVLASGTSLNDDFLKTLWLQRLPSEIQSILSVSLETLENLAKLADKIAEVGTDPFLNVSVMDKSKSSNPALPTNHPEDLPNPLHQEVVALRQQVDALSQKFQRFSGWKSSNRSRTRSNFSRNTTRSLEREGSSEICYHSKFGRHTKRCRSPCRYGKNKEN